Protein AF-A0A383AGF2-F1 (afdb_monomer_lite)

Secondary structure (DSSP, 8-state):
-HHHHHHHHHHHHHHHHHHHHHHHHHHHHHHHHHHHHHHHHHHHHHHHHHHHHHHHHHHHHHHHHHHHHHHHHHHHHHHHHHHHHHHHHHHHHTT----S----HHHHHHHHHHHHHHHHH-TTT--GGGEEEEEETTEEEEEEB-BTTB-SB-TT-SSPBPHHHHHHHHHHHHHHTT-SS--EEEEE---TTSSS-HHHHHHHHHHHHHHHHHHHHHTT--TTTEEEEEE-TTSS--TTS-TT-GGGSB-

Sequence (251 aa):
KTVAEHEKTVAEHEKTVAEHEKTVAVHKKTVAELEETVAGNKKSVAEHEKTVSELQEVAVAHEKIVAEYEKLMAADEETDHRKATERLMERLKAGEKLTARDIPLDQILRLNDDLVKVFVQNPNEMDIKTMEVQMESEGLLINILNNPDKPIFKEGSAAELTEYGQVVFNNIAWTIARYDDPLVEVEGHTATSYPGDPGEKWDASTQRAHKAREILMNKGVEETQVIKVAGYADKRPLPKRPPGAGQNNRV

pLDDT: mean 80.76, std 17.48, range [37.41, 98.44]

InterPro domains:
  IPR006665 OmpA-like domain [PF00691] (153-248)
  IPR036737 OmpA-like domain superfamily [G3DSA:3.30.1330.60] (106-251)
  IPR036737 OmpA-like domain superfamily [SSF103088] (148-251)
  IPR050330 Bacterial Outer Membrane Structural/Functional [PTHR30329] (35-251)

Radius of gyration: 34.81 Å; chains: 1; bounding box: 79×38×106 Å

Organism: NCBI:txid408172

Structure (mmCIF, N/CA/C/O backbone):
data_AF-A0A383AGF2-F1
#
_entry.id   AF-A0A383AGF2-F1
#
loop_
_atom_site.group_PDB
_atom_site.id
_atom_site.type_symbol
_atom_site.label_atom_id
_atom_site.label_alt_id
_atom_site.label_comp_id
_atom_site.label_asym_id
_atom_site.label_entity_id
_atom_site.label_seq_id
_atom_site.pdbx_PDB_ins_code
_atom_site.Cartn_x
_atom_site.Cartn_y
_atom_site.Cartn_z
_atom_site.occupancy
_atom_site.B_iso_or_equiv
_atom_site.auth_seq_id
_atom_site.auth_comp_id
_atom_site.auth_asym_id
_atom_site.auth_atom_id
_atom_site.pdbx_PDB_model_num
ATOM 1 N N . LYS A 1 1 ? 52.438 10.186 -87.581 1.00 60.75 1 LYS A N 1
ATOM 2 C CA . LYS A 1 1 ? 51.804 10.935 -86.467 1.00 60.75 1 LYS A CA 1
ATOM 3 C C . LYS A 1 1 ? 50.860 10.036 -85.663 1.00 60.75 1 LYS A C 1
ATOM 5 O O . LYS A 1 1 ? 51.019 9.973 -84.460 1.00 60.75 1 LYS A O 1
ATOM 10 N N . THR A 1 2 ? 50.016 9.242 -86.325 1.00 70.25 2 THR A N 1
ATOM 11 C CA . THR A 1 2 ? 49.048 8.313 -85.706 1.00 70.25 2 THR A CA 1
ATOM 12 C C . THR A 1 2 ? 49.655 7.170 -84.876 1.00 70.25 2 THR A C 1
ATOM 14 O O . THR A 1 2 ? 49.137 6.863 -83.813 1.00 70.25 2 THR A O 1
ATOM 17 N N . VAL A 1 3 ? 50.765 6.555 -85.309 1.00 74.69 3 VAL A N 1
ATOM 18 C CA . VAL A 1 3 ? 51.383 5.418 -84.583 1.00 74.69 3 VAL A CA 1
ATOM 19 C C . VAL A 1 3 ? 51.937 5.832 -83.212 1.00 74.69 3 VAL A C 1
ATOM 21 O O . VAL A 1 3 ? 51.655 5.174 -82.221 1.00 74.69 3 VAL A O 1
ATOM 24 N N . ALA A 1 4 ? 52.640 6.965 -83.136 1.00 77.38 4 ALA A N 1
ATOM 25 C CA . ALA A 1 4 ? 53.203 7.475 -81.882 1.00 77.38 4 ALA A CA 1
ATOM 26 C C . ALA A 1 4 ? 52.122 7.923 -80.875 1.00 77.38 4 ALA A C 1
ATOM 28 O O . ALA A 1 4 ? 52.308 7.815 -79.666 1.00 77.38 4 ALA A O 1
ATOM 29 N N . GLU A 1 5 ? 50.982 8.422 -81.367 1.00 75.38 5 GLU A N 1
ATOM 30 C CA . GLU A 1 5 ? 49.820 8.744 -80.529 1.00 75.38 5 GLU A CA 1
ATOM 31 C C . GLU A 1 5 ? 49.188 7.462 -79.958 1.00 75.38 5 GLU A C 1
ATOM 33 O O . GLU A 1 5 ? 48.913 7.407 -78.761 1.00 75.38 5 GLU A O 1
ATOM 38 N N . HIS A 1 6 ? 49.056 6.402 -80.767 1.00 75.38 6 HIS A N 1
ATOM 39 C CA . HIS A 1 6 ? 48.589 5.092 -80.301 1.00 75.38 6 HIS A CA 1
ATOM 40 C C . HIS A 1 6 ? 49.539 4.435 -79.289 1.00 75.38 6 HIS A C 1
ATOM 42 O O . HIS A 1 6 ? 49.067 3.913 -78.283 1.00 75.38 6 HIS A O 1
ATOM 48 N N . GLU A 1 7 ? 50.858 4.487 -79.500 1.00 79.56 7 GLU A N 1
ATOM 49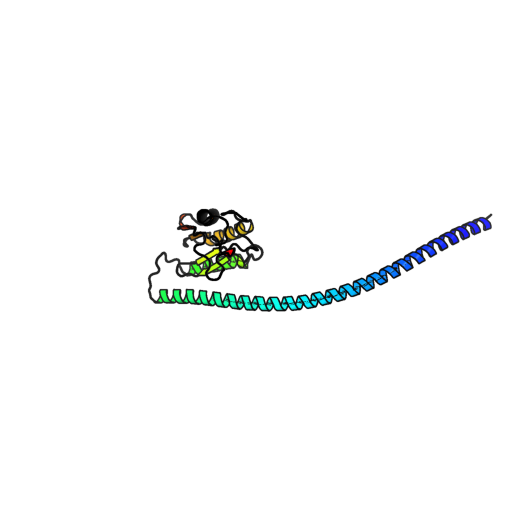 C CA . GLU A 1 7 ? 51.851 3.952 -78.551 1.00 79.56 7 GLU A CA 1
ATOM 50 C C . GLU A 1 7 ? 51.773 4.643 -77.185 1.00 79.56 7 GLU A C 1
ATOM 52 O O . GLU A 1 7 ? 51.848 3.986 -76.146 1.00 79.56 7 GLU A O 1
ATOM 57 N N . LYS A 1 8 ? 51.546 5.962 -77.170 1.00 81.94 8 LYS A N 1
ATOM 58 C CA . LYS A 1 8 ? 51.353 6.716 -75.929 1.00 81.94 8 LYS A CA 1
ATOM 59 C C . LYS A 1 8 ? 50.089 6.274 -75.184 1.00 81.94 8 LYS A C 1
ATOM 61 O O . LYS A 1 8 ? 50.142 6.063 -73.977 1.00 81.94 8 LYS A O 1
ATOM 66 N N . THR A 1 9 ? 48.973 6.101 -75.893 1.00 81.75 9 THR A N 1
ATOM 67 C CA . THR A 1 9 ? 47.713 5.627 -75.299 1.00 81.75 9 THR A CA 1
ATOM 68 C C . THR A 1 9 ? 47.831 4.195 -74.769 1.00 81.75 9 THR A C 1
ATOM 70 O O . THR A 1 9 ? 47.299 3.896 -73.704 1.00 81.75 9 THR A O 1
ATOM 73 N N . VAL A 1 10 ? 48.568 3.315 -75.457 1.00 85.44 10 VAL A N 1
ATOM 74 C CA . VAL A 1 10 ? 48.848 1.952 -74.971 1.00 85.44 10 VAL A CA 1
ATOM 75 C C . VAL A 1 10 ? 49.665 1.989 -73.679 1.00 85.44 10 VAL A C 1
ATOM 77 O O . VAL A 1 10 ? 49.272 1.348 -72.710 1.00 85.44 10 VAL A O 1
ATOM 80 N N . ALA A 1 11 ? 50.725 2.799 -73.615 1.00 85.81 11 ALA A N 1
ATOM 81 C CA . ALA A 1 11 ? 51.535 2.942 -72.403 1.00 85.81 11 ALA A CA 1
ATOM 82 C C . ALA A 1 11 ? 50.738 3.523 -71.214 1.00 85.81 11 ALA A C 1
ATOM 84 O O . ALA A 1 11 ? 50.931 3.118 -70.065 1.00 85.81 11 ALA A O 1
ATOM 85 N N . GLU A 1 12 ? 49.817 4.458 -71.474 1.00 85.06 12 GLU A N 1
ATOM 86 C CA . GLU A 1 12 ? 48.894 4.983 -70.460 1.00 85.06 12 GLU A CA 1
ATOM 87 C C . GLU A 1 12 ? 47.928 3.895 -69.959 1.00 85.06 12 GLU A C 1
ATOM 89 O O . GLU A 1 12 ? 47.768 3.736 -68.748 1.00 85.06 12 GLU A O 1
ATOM 94 N N . HIS A 1 13 ? 47.352 3.088 -70.858 1.00 86.62 13 HIS A N 1
ATOM 95 C CA . HIS A 1 13 ? 46.497 1.959 -70.481 1.00 86.62 13 HIS A CA 1
ATOM 96 C C . HIS A 1 13 ? 47.248 0.876 -69.700 1.00 86.62 13 HIS A C 1
ATOM 98 O O . HIS A 1 13 ? 46.720 0.387 -68.704 1.00 86.62 13 HIS A O 1
ATOM 104 N N . GLU A 1 14 ? 48.474 0.523 -70.092 1.00 86.75 14 GLU A N 1
ATOM 105 C CA . GLU A 1 14 ? 49.310 -0.441 -69.363 1.00 86.75 14 GLU A CA 1
ATOM 106 C C . GLU A 1 14 ? 49.584 0.021 -67.929 1.00 86.75 14 GLU A C 1
ATOM 108 O O . GLU A 1 14 ? 49.504 -0.768 -66.985 1.00 86.75 14 GLU A O 1
ATOM 113 N N . LYS A 1 15 ? 49.830 1.323 -67.739 1.00 88.25 15 LYS A N 1
ATOM 114 C CA . LYS A 1 15 ? 49.994 1.903 -66.405 1.00 88.25 15 LYS A CA 1
ATOM 115 C C . LYS A 1 15 ? 48.713 1.788 -65.573 1.00 88.25 15 LYS A C 1
ATOM 117 O O . LYS A 1 15 ? 48.782 1.379 -64.415 1.00 88.25 15 LYS A O 1
ATOM 122 N N . THR A 1 16 ? 47.555 2.108 -66.151 1.00 86.38 16 THR A N 1
ATOM 123 C CA . THR A 1 16 ? 46.256 1.978 -65.471 1.00 86.38 16 THR A CA 1
ATOM 124 C C . THR A 1 16 ? 45.935 0.522 -65.123 1.00 86.38 16 THR A C 1
ATOM 126 O O . THR A 1 16 ? 45.450 0.247 -64.027 1.00 86.38 16 THR A O 1
ATOM 129 N N . VAL A 1 17 ? 46.258 -0.429 -66.003 1.00 90.31 17 VAL A N 1
ATOM 130 C CA . VAL A 1 17 ? 46.107 -1.867 -65.728 1.00 90.31 17 VAL A CA 1
ATOM 131 C C . VAL A 1 17 ? 46.995 -2.289 -64.558 1.00 90.31 17 VAL A C 1
ATOM 133 O O . VAL A 1 17 ? 46.501 -2.915 -63.623 1.00 90.31 17 VAL A O 1
ATOM 136 N N . ALA A 1 18 ? 48.263 -1.872 -64.537 1.00 89.81 18 ALA A N 1
ATOM 137 C CA . ALA A 1 18 ? 49.176 -2.176 -63.434 1.00 89.81 18 ALA A CA 1
ATOM 138 C C . ALA A 1 18 ? 48.726 -1.562 -62.091 1.00 89.81 18 ALA A C 1
ATOM 140 O O . ALA A 1 18 ? 48.954 -2.139 -61.025 1.00 89.81 18 ALA A O 1
ATOM 141 N N . GLU A 1 19 ? 48.087 -0.388 -62.111 1.00 89.00 19 GLU A N 1
ATOM 142 C CA . GLU A 1 19 ? 47.468 0.217 -60.925 1.00 89.00 19 GLU A CA 1
ATOM 143 C C . GLU A 1 19 ? 46.247 -0.590 -60.455 1.00 89.00 19 GLU A C 1
ATOM 145 O O . GLU A 1 19 ? 46.153 -0.916 -59.268 1.00 89.00 19 GLU A O 1
ATOM 150 N N . HIS A 1 20 ? 45.368 -1.003 -61.372 1.00 89.50 20 HIS A N 1
ATOM 151 C CA . HIS A 1 20 ? 44.226 -1.861 -61.049 1.00 89.50 20 HIS A CA 1
ATOM 152 C C . HIS A 1 20 ? 44.644 -3.231 -60.506 1.00 89.50 20 HIS A C 1
ATOM 154 O O . HIS A 1 20 ? 44.041 -3.699 -59.543 1.00 89.50 20 HIS A O 1
ATOM 160 N N . GLU A 1 21 ? 45.689 -3.860 -61.047 1.00 89.62 21 GLU A N 1
ATOM 161 C CA . GLU A 1 21 ? 46.211 -5.135 -60.537 1.00 89.62 21 GLU A CA 1
ATOM 162 C C . GLU A 1 21 ? 46.681 -5.023 -59.082 1.00 89.62 21 GLU A C 1
ATOM 164 O O . GLU A 1 21 ? 46.382 -5.892 -58.257 1.00 89.62 21 GLU A O 1
ATOM 169 N N . LYS A 1 22 ? 47.346 -3.916 -58.727 1.00 90.56 22 LYS A N 1
ATOM 170 C CA . LYS A 1 22 ? 47.732 -3.634 -57.336 1.00 90.56 22 LYS A CA 1
ATOM 171 C C . LYS A 1 22 ? 46.507 -3.461 -56.444 1.00 90.56 22 LYS A C 1
ATOM 173 O O . LYS A 1 22 ? 46.464 -4.031 -55.354 1.00 90.56 22 LYS A O 1
ATOM 178 N N . THR A 1 23 ? 45.497 -2.723 -56.900 1.00 86.75 23 THR A N 1
ATOM 179 C CA . THR A 1 23 ? 44.237 -2.560 -56.165 1.00 86.75 23 THR A CA 1
ATOM 180 C C . THR A 1 23 ? 43.532 -3.901 -55.960 1.00 86.75 23 THR A C 1
ATOM 182 O O . THR A 1 23 ? 43.083 -4.181 -54.849 1.00 86.75 23 THR A O 1
ATOM 185 N N . VAL A 1 24 ? 43.476 -4.759 -56.980 1.00 91.38 24 VAL A N 1
ATOM 186 C CA . VAL A 1 24 ? 42.883 -6.103 -56.888 1.00 91.38 24 VAL A CA 1
ATOM 187 C C . VAL A 1 24 ? 43.647 -6.976 -55.891 1.00 91.38 24 VAL A C 1
ATOM 189 O O . VAL A 1 24 ? 43.023 -7.664 -55.085 1.00 91.38 24 VAL A O 1
ATOM 192 N N . ALA A 1 25 ? 44.981 -6.915 -55.879 1.00 91.00 25 ALA A N 1
ATOM 193 C CA . ALA A 1 25 ? 45.794 -7.649 -54.911 1.00 91.00 25 ALA A CA 1
ATOM 194 C C . ALA A 1 25 ? 45.517 -7.212 -53.461 1.00 91.00 25 ALA A C 1
ATOM 196 O O . ALA A 1 25 ? 45.388 -8.064 -52.579 1.00 91.00 25 ALA A O 1
ATOM 197 N N . VAL A 1 26 ? 45.362 -5.904 -53.219 1.00 90.06 26 VAL A N 1
ATOM 198 C CA . VAL A 1 26 ? 44.980 -5.366 -51.901 1.00 90.06 26 VAL A CA 1
ATOM 199 C C . VAL A 1 26 ? 43.589 -5.854 -51.495 1.00 90.06 26 VAL A C 1
ATOM 201 O O . VAL A 1 26 ? 43.440 -6.394 -50.403 1.00 90.06 26 VAL A O 1
ATOM 204 N N . HIS A 1 27 ? 42.593 -5.754 -52.381 1.00 89.44 27 HIS A N 1
ATOM 205 C CA . HIS A 1 27 ? 41.236 -6.228 -52.088 1.00 89.44 27 HIS A CA 1
ATOM 206 C C . HIS A 1 27 ? 41.207 -7.728 -51.795 1.00 89.44 27 HIS A C 1
ATOM 208 O O . HIS A 1 27 ? 40.539 -8.152 -50.859 1.00 89.44 27 HIS A O 1
ATOM 214 N N . LYS A 1 28 ? 41.973 -8.537 -52.537 1.00 91.69 28 LYS A N 1
ATOM 215 C CA . LYS A 1 28 ? 42.072 -9.981 -52.296 1.00 91.69 28 LYS A CA 1
ATOM 216 C C . LYS A 1 28 ? 42.631 -10.291 -50.905 1.00 91.69 28 LYS A C 1
ATOM 218 O O . LYS A 1 28 ? 42.153 -11.216 -50.255 1.00 91.69 28 LYS A O 1
ATOM 223 N N . LYS A 1 29 ? 43.608 -9.508 -50.435 1.00 91.31 29 LYS A N 1
ATOM 224 C CA . LYS A 1 29 ? 44.142 -9.631 -49.074 1.00 91.31 29 LYS A CA 1
ATOM 225 C C . LYS A 1 29 ? 43.088 -9.265 -48.023 1.00 91.31 29 LYS A C 1
ATOM 227 O O . LYS A 1 29 ? 42.881 -10.031 -47.091 1.00 91.31 29 LYS A O 1
ATOM 232 N N . THR A 1 30 ? 42.387 -8.147 -48.205 1.00 85.44 30 THR A N 1
ATOM 233 C CA . THR A 1 30 ? 41.321 -7.712 -47.288 1.00 85.44 30 THR A CA 1
ATOM 234 C C . THR A 1 30 ? 40.164 -8.710 -47.228 1.00 85.44 30 THR A C 1
ATOM 236 O O . THR A 1 30 ? 39.631 -8.964 -46.154 1.00 85.44 30 THR A O 1
ATOM 239 N N . VAL A 1 31 ? 39.790 -9.317 -48.358 1.00 90.12 31 VAL A N 1
ATOM 240 C CA . VAL A 1 31 ? 38.761 -10.368 -48.394 1.00 90.12 31 VAL A CA 1
ATOM 241 C C . VAL A 1 31 ? 39.189 -11.577 -47.562 1.00 90.12 31 VAL A C 1
ATOM 243 O O . VAL A 1 31 ? 38.394 -12.048 -46.757 1.00 90.12 31 VAL A O 1
ATOM 246 N N . ALA A 1 32 ? 40.442 -12.025 -47.677 1.00 90.38 32 ALA A N 1
ATOM 247 C CA . ALA A 1 32 ? 40.947 -13.140 -46.874 1.00 90.38 32 ALA A CA 1
ATOM 248 C C . ALA A 1 32 ? 40.937 -12.835 -45.358 1.00 90.38 32 ALA A C 1
ATOM 250 O O . ALA A 1 32 ? 40.535 -13.679 -44.562 1.00 90.38 32 ALA A O 1
ATOM 251 N N . GLU A 1 33 ? 41.313 -11.615 -44.955 1.00 88.44 33 GLU A N 1
ATOM 252 C CA . GLU A 1 33 ? 41.264 -11.170 -43.548 1.00 88.44 33 GLU A CA 1
ATOM 253 C C . GLU A 1 33 ? 39.817 -11.116 -43.006 1.00 88.44 33 GLU A C 1
ATOM 255 O O . GLU A 1 33 ? 39.539 -11.509 -41.867 1.00 88.44 33 GLU A O 1
ATOM 260 N N . LEU A 1 34 ? 38.865 -10.665 -43.833 1.00 87.12 34 LEU A N 1
ATOM 261 C CA . LEU A 1 34 ? 37.442 -10.655 -43.487 1.00 87.12 34 LEU A CA 1
ATOM 262 C C . LEU A 1 34 ? 36.864 -12.071 -43.377 1.00 87.12 34 LEU A C 1
ATOM 264 O O . LEU A 1 34 ? 36.075 -12.326 -42.469 1.00 87.12 34 LEU A O 1
ATOM 268 N N . GLU A 1 35 ? 37.259 -12.997 -44.253 1.00 89.81 35 GLU A N 1
ATOM 269 C CA . GLU A 1 35 ? 36.841 -14.403 -44.184 1.00 89.81 35 GLU A CA 1
ATOM 270 C C . GLU A 1 35 ? 37.286 -15.066 -42.873 1.00 89.81 35 GLU A C 1
ATOM 272 O O . GLU A 1 35 ? 36.496 -15.775 -42.243 1.00 89.81 35 GLU A O 1
ATOM 277 N N . GLU A 1 36 ? 38.506 -14.779 -42.409 1.00 90.38 36 GLU A N 1
ATOM 278 C CA . GLU A 1 36 ? 39.017 -15.276 -41.127 1.00 90.38 36 GLU A CA 1
ATOM 279 C C . GLU A 1 36 ? 38.220 -14.714 -39.938 1.00 90.38 36 GLU A C 1
ATOM 281 O O . GLU A 1 36 ? 37.807 -15.456 -39.043 1.00 90.38 36 GLU A O 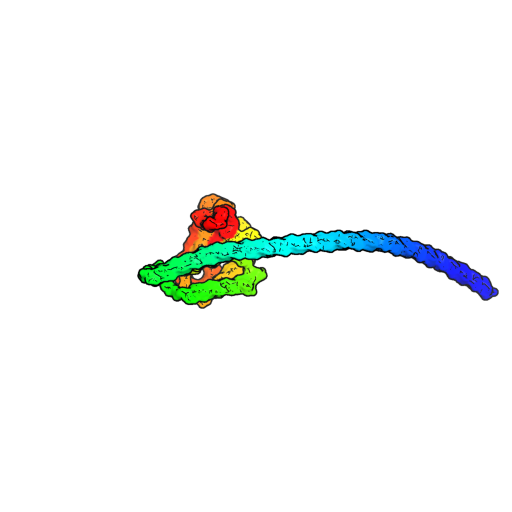1
ATOM 286 N N . THR A 1 37 ? 37.908 -13.416 -39.965 1.00 86.25 37 THR A N 1
ATOM 287 C CA . THR A 1 37 ? 37.095 -12.766 -38.924 1.00 86.25 37 THR A CA 1
ATOM 288 C C . THR A 1 37 ? 35.665 -13.312 -38.902 1.00 86.25 37 THR A C 1
ATOM 290 O O . THR A 1 37 ? 35.109 -13.580 -37.836 1.00 86.25 37 THR A O 1
ATOM 293 N N . VAL A 1 38 ? 35.062 -13.541 -40.073 1.00 88.50 38 VAL A N 1
ATOM 294 C CA . VAL A 1 38 ? 33.733 -14.162 -40.185 1.00 88.50 38 VAL A CA 1
ATOM 295 C C . VAL A 1 38 ? 33.744 -15.583 -39.618 1.00 88.50 38 VAL A C 1
ATOM 297 O O . VAL A 1 38 ? 32.793 -15.971 -38.937 1.00 88.50 38 VAL A O 1
ATOM 300 N N . ALA A 1 39 ? 34.810 -16.353 -39.848 1.00 89.25 39 ALA A N 1
ATOM 301 C CA . ALA A 1 39 ? 34.955 -17.685 -39.268 1.00 89.25 39 ALA A CA 1
ATOM 302 C C . ALA A 1 39 ? 35.051 -17.634 -37.730 1.00 89.25 39 ALA A C 1
ATOM 304 O O . ALA A 1 39 ? 34.373 -18.408 -37.049 1.00 89.25 39 ALA A O 1
ATOM 305 N N . GLY A 1 40 ? 35.820 -16.686 -37.183 1.00 87.62 40 GLY A N 1
ATOM 306 C CA . GLY A 1 40 ? 35.917 -16.448 -35.738 1.00 87.62 40 GLY A CA 1
ATOM 307 C C . GLY A 1 40 ? 34.575 -16.066 -35.107 1.00 87.62 40 GLY A C 1
ATOM 308 O O . GLY A 1 40 ? 34.152 -16.674 -34.122 1.00 87.62 40 GLY A O 1
ATOM 309 N N . ASN A 1 41 ? 33.851 -15.133 -35.728 1.00 85.12 41 ASN A N 1
ATOM 310 C CA . ASN A 1 41 ? 32.538 -14.697 -35.253 1.00 85.12 41 ASN A CA 1
ATOM 311 C C . ASN A 1 41 ? 31.511 -15.835 -35.282 1.00 85.12 41 ASN A C 1
ATOM 313 O O . ASN A 1 41 ? 30.759 -15.993 -34.325 1.00 85.12 41 ASN A O 1
ATOM 317 N N . LYS A 1 42 ? 31.507 -16.682 -36.323 1.00 89.06 42 LYS A N 1
ATOM 318 C CA . LYS A 1 42 ? 30.633 -17.869 -36.373 1.00 89.06 42 LYS A CA 1
ATOM 319 C C . LYS A 1 42 ? 30.877 -18.821 -35.204 1.00 89.06 42 LYS A C 1
ATOM 321 O O . LYS A 1 42 ? 29.921 -19.365 -34.660 1.00 89.06 42 LYS A O 1
ATOM 326 N N . LYS A 1 43 ? 32.137 -19.012 -34.806 1.00 88.81 43 LYS A N 1
ATOM 327 C CA . LYS A 1 43 ? 32.479 -19.856 -33.657 1.00 88.81 43 LYS A CA 1
ATOM 328 C C . LYS A 1 43 ? 31.967 -19.258 -32.342 1.00 88.81 43 LYS A C 1
ATOM 330 O O . LYS A 1 43 ? 31.351 -19.974 -31.561 1.00 88.81 43 LYS A O 1
ATOM 335 N N . SER A 1 44 ? 32.165 -17.957 -32.129 1.00 79.88 44 SER A N 1
ATOM 336 C CA . SER A 1 44 ? 31.658 -17.260 -30.937 1.00 79.88 44 SER A CA 1
ATOM 337 C C . SER A 1 44 ? 30.127 -17.271 -30.866 1.00 79.88 44 SER A C 1
ATOM 339 O O . SER A 1 44 ? 29.572 -17.512 -29.798 1.00 79.88 44 SER A O 1
ATOM 341 N N . VAL A 1 45 ? 29.433 -17.095 -31.997 1.00 86.75 45 VAL A N 1
ATOM 342 C CA . VAL A 1 45 ? 27.966 -17.207 -32.058 1.00 86.75 45 VAL A CA 1
ATOM 343 C C . VAL A 1 45 ? 27.507 -18.603 -31.638 1.00 86.75 45 VAL A C 1
ATOM 345 O O . VAL A 1 45 ? 26.609 -18.706 -30.811 1.00 86.75 45 VAL A O 1
ATOM 348 N N . ALA A 1 46 ? 28.157 -19.665 -32.121 1.00 86.94 46 ALA A N 1
ATOM 349 C CA . ALA A 1 46 ? 27.814 -21.034 -31.730 1.00 86.94 46 ALA A CA 1
ATOM 350 C C . ALA A 1 46 ? 28.040 -21.301 -30.226 1.00 86.94 46 ALA A C 1
ATOM 352 O O . ALA A 1 46 ? 27.253 -22.001 -29.590 1.00 86.94 46 ALA A O 1
ATOM 353 N N . GLU A 1 47 ? 29.098 -20.732 -29.637 1.00 85.44 47 GLU A N 1
ATOM 354 C CA . GLU A 1 47 ? 29.342 -20.807 -28.190 1.00 85.44 47 GLU A CA 1
ATOM 355 C C . GLU A 1 47 ? 28.256 -20.060 -27.397 1.00 85.44 47 GLU A C 1
ATOM 357 O O . GLU A 1 47 ? 27.717 -20.605 -26.432 1.00 85.44 47 GLU A O 1
ATOM 362 N N . HIS A 1 48 ? 27.867 -18.860 -27.837 1.00 85.62 48 HIS A N 1
ATOM 363 C CA . HIS A 1 48 ? 26.786 -18.094 -27.213 1.00 85.62 48 HIS A CA 1
ATOM 364 C C . HIS A 1 48 ? 25.418 -18.770 -27.349 1.00 85.62 48 HIS A C 1
ATOM 366 O O . HIS A 1 48 ? 24.670 -18.796 -26.375 1.00 85.62 48 HIS A O 1
ATOM 372 N N . GLU A 1 49 ? 25.096 -19.356 -28.505 1.00 85.00 49 GLU A N 1
ATOM 373 C CA . GLU A 1 49 ? 23.861 -20.129 -28.704 1.00 85.00 49 GLU A CA 1
ATOM 374 C C . GLU A 1 49 ? 23.768 -21.294 -27.715 1.00 85.00 49 GLU A C 1
ATOM 376 O O . GLU A 1 49 ? 22.713 -21.524 -27.120 1.00 85.00 49 GLU A O 1
ATOM 381 N N . LYS A 1 50 ? 24.889 -21.982 -27.465 1.00 84.56 50 LYS A N 1
ATOM 382 C CA . LYS A 1 50 ? 24.947 -23.048 -26.464 1.00 84.56 50 LYS A CA 1
ATOM 383 C C . LYS A 1 50 ? 24.669 -22.522 -25.052 1.00 84.56 50 LYS A C 1
ATOM 385 O O . LYS A 1 50 ? 23.844 -23.094 -24.346 1.00 84.56 50 LYS A O 1
ATOM 390 N N . THR A 1 51 ? 25.304 -21.420 -24.648 1.00 74.94 51 THR A N 1
ATOM 391 C CA . THR A 1 51 ? 25.064 -20.807 -23.328 1.00 74.94 51 THR A CA 1
ATOM 392 C C . THR A 1 51 ? 23.624 -20.314 -23.172 1.00 74.94 51 THR A C 1
ATOM 394 O O . THR A 1 51 ? 23.037 -20.465 -22.104 1.00 74.94 51 THR A O 1
ATOM 397 N N . VAL A 1 52 ? 23.026 -19.753 -24.226 1.00 80.56 52 VAL A N 1
ATOM 398 C CA . VAL A 1 52 ? 21.617 -19.332 -24.215 1.00 80.56 52 VAL A CA 1
ATOM 399 C C . VAL A 1 52 ? 20.696 -20.532 -24.008 1.00 80.56 52 VAL A C 1
ATOM 401 O O . VAL A 1 52 ? 19.780 -20.443 -23.194 1.00 80.56 52 VAL A O 1
ATOM 404 N N . SER A 1 53 ? 20.967 -21.660 -24.671 1.00 75.44 53 SER A N 1
ATOM 405 C CA . SER A 1 53 ? 20.205 -22.898 -24.470 1.00 75.44 53 SER A CA 1
ATOM 406 C C . SER A 1 53 ? 20.296 -23.399 -23.024 1.00 75.44 53 SER A C 1
ATOM 408 O O . SER A 1 53 ? 19.279 -23.747 -22.431 1.00 75.44 53 SER A O 1
ATOM 410 N N . GLU A 1 54 ? 21.492 -23.393 -22.426 1.00 72.00 54 GLU A N 1
ATOM 411 C CA . GLU A 1 54 ? 21.693 -23.797 -21.025 1.00 72.00 54 GLU A CA 1
ATOM 412 C C . GLU A 1 54 ? 20.953 -22.856 -20.050 1.00 72.00 54 GLU A C 1
ATOM 414 O O . GLU A 1 54 ? 20.301 -23.310 -19.108 1.00 72.00 54 GLU A O 1
ATOM 419 N N . LEU A 1 55 ? 20.977 -21.540 -20.293 1.00 66.00 55 LEU A N 1
ATOM 420 C CA . LEU A 1 55 ? 20.239 -20.563 -19.483 1.00 66.00 55 LEU A CA 1
ATOM 421 C C . LEU A 1 55 ? 18.717 -20.690 -19.634 1.00 66.00 55 LEU A C 1
ATOM 423 O O . LEU A 1 55 ? 17.993 -20.475 -18.660 1.00 66.00 55 LEU A O 1
ATOM 427 N N . GLN A 1 56 ? 18.221 -21.059 -20.818 1.00 64.44 56 GLN A N 1
ATOM 428 C CA . GLN A 1 56 ? 16.797 -21.331 -21.036 1.00 64.44 56 GLN A CA 1
ATOM 429 C C . GLN A 1 56 ? 16.321 -22.531 -20.210 1.00 64.44 56 GLN A C 1
ATOM 431 O O . GLN A 1 56 ? 15.255 -22.461 -19.600 1.00 64.44 56 GLN A O 1
ATOM 436 N N . GLU A 1 57 ? 17.114 -23.601 -20.120 1.00 67.44 57 GLU A N 1
ATOM 437 C CA . GLU A 1 57 ? 16.781 -24.756 -19.278 1.00 67.44 57 GLU A CA 1
ATOM 438 C C . GLU A 1 57 ? 16.723 -24.387 -17.786 1.00 67.44 57 GLU A C 1
ATOM 440 O O . GLU A 1 57 ? 15.793 -24.792 -17.081 1.00 67.44 57 GLU A O 1
ATOM 445 N N . VAL A 1 58 ? 17.662 -23.561 -17.310 1.00 51.62 58 VAL A N 1
ATOM 446 C CA . VAL A 1 58 ? 17.667 -23.056 -15.924 1.00 51.62 58 VAL A CA 1
ATOM 447 C C . VAL A 1 58 ? 16.462 -22.151 -15.651 1.00 51.62 58 VAL A C 1
ATOM 449 O O . VAL A 1 58 ? 15.838 -22.273 -14.597 1.00 51.62 58 VAL A O 1
ATOM 452 N N . ALA A 1 59 ? 16.089 -21.282 -16.594 1.00 50.56 59 ALA A N 1
ATOM 453 C CA . ALA A 1 59 ? 14.918 -20.418 -16.457 1.00 50.56 59 ALA A CA 1
ATOM 454 C C . ALA A 1 59 ? 13.620 -21.233 -16.332 1.00 50.56 59 ALA A C 1
ATOM 456 O O . ALA A 1 59 ? 12.823 -20.975 -15.431 1.00 50.56 59 ALA A O 1
ATOM 457 N N . VAL A 1 60 ? 13.455 -22.276 -17.155 1.00 63.69 60 VAL A N 1
ATOM 458 C CA . VAL A 1 60 ? 12.306 -23.196 -17.072 1.00 63.69 60 VAL A CA 1
ATOM 459 C C . VAL A 1 60 ? 12.290 -23.956 -15.739 1.00 63.69 60 VAL A C 1
ATOM 461 O O . VAL A 1 60 ? 11.223 -24.215 -15.181 1.00 63.69 60 VAL A O 1
ATOM 464 N N . ALA A 1 61 ? 13.455 -24.323 -15.195 1.00 44.91 61 ALA A N 1
ATOM 465 C CA . ALA A 1 61 ? 13.543 -24.950 -13.876 1.00 44.91 61 ALA A CA 1
ATOM 466 C C . ALA A 1 61 ? 13.151 -23.979 -12.748 1.00 44.91 61 ALA A C 1
ATOM 468 O O . ALA A 1 61 ? 12.387 -24.353 -11.858 1.00 44.91 61 ALA A O 1
ATOM 469 N N . HIS A 1 62 ? 13.617 -22.728 -12.804 1.00 44.34 62 HIS A N 1
ATOM 470 C CA . HIS A 1 62 ? 13.230 -21.687 -11.851 1.00 44.34 62 HIS A CA 1
ATOM 471 C C . HIS A 1 62 ? 11.735 -21.362 -11.920 1.00 44.34 62 HIS A C 1
ATOM 473 O O . HIS A 1 62 ? 11.108 -21.235 -10.874 1.00 44.34 62 HIS A O 1
ATOM 479 N N . GLU A 1 63 ? 11.144 -21.295 -13.113 1.00 51.38 63 GLU A N 1
ATOM 480 C CA . GLU A 1 63 ? 9.707 -21.054 -13.291 1.00 51.38 63 GLU A CA 1
ATOM 481 C C . GLU A 1 63 ? 8.861 -22.147 -12.619 1.00 51.38 63 GLU A C 1
ATOM 483 O O . GLU A 1 63 ? 7.889 -21.852 -11.924 1.00 51.38 63 GLU A O 1
ATOM 488 N N . LYS A 1 64 ? 9.278 -23.415 -12.731 1.00 53.28 64 LYS A N 1
ATOM 489 C CA . LYS A 1 64 ? 8.619 -24.534 -12.037 1.00 53.28 64 LYS A CA 1
ATOM 490 C C . LYS A 1 64 ? 8.714 -24.417 -10.517 1.00 53.28 64 LYS A C 1
ATOM 492 O O . LYS A 1 64 ? 7.719 -24.658 -9.841 1.00 53.28 64 LYS A O 1
ATOM 497 N N . ILE A 1 65 ? 9.882 -24.042 -9.991 1.00 44.41 65 ILE A N 1
ATOM 498 C CA . ILE A 1 65 ? 10.095 -23.863 -8.547 1.00 44.41 65 ILE A CA 1
ATOM 499 C C . ILE A 1 65 ? 9.248 -22.699 -8.028 1.00 44.41 65 ILE A C 1
ATOM 501 O O . ILE A 1 65 ? 8.567 -22.851 -7.019 1.00 44.41 65 ILE A O 1
ATOM 505 N N . VAL A 1 66 ? 9.237 -21.561 -8.725 1.00 51.25 66 VAL A N 1
ATOM 506 C CA . VAL A 1 66 ? 8.408 -20.404 -8.356 1.00 51.25 66 VAL A CA 1
ATOM 507 C C . VAL A 1 66 ? 6.930 -20.786 -8.350 1.00 51.25 66 VAL A C 1
ATOM 509 O O . VAL A 1 66 ? 6.265 -20.535 -7.353 1.00 51.25 66 VAL A O 1
ATOM 512 N N . ALA A 1 67 ? 6.441 -21.494 -9.372 1.00 49.75 67 ALA A N 1
ATOM 513 C CA . ALA A 1 67 ? 5.056 -21.964 -9.415 1.00 49.75 67 ALA A CA 1
ATOM 514 C C . ALA A 1 67 ? 4.713 -22.950 -8.279 1.00 49.75 67 ALA A C 1
ATOM 516 O O . ALA A 1 67 ? 3.575 -22.997 -7.815 1.00 49.75 67 ALA A O 1
ATOM 517 N N . GLU A 1 68 ? 5.668 -23.767 -7.827 1.00 43.56 68 GLU A N 1
ATOM 518 C CA . GLU A 1 68 ? 5.485 -24.671 -6.685 1.00 43.56 68 GLU A CA 1
ATOM 519 C C . GLU A 1 68 ? 5.464 -23.908 -5.352 1.00 43.56 68 GLU A C 1
ATOM 521 O O . GLU A 1 68 ? 4.590 -24.154 -4.520 1.00 43.56 68 GLU A O 1
ATOM 526 N N . TYR A 1 69 ? 6.350 -22.924 -5.177 1.00 42.44 69 TYR A N 1
ATOM 527 C CA . TYR A 1 69 ? 6.338 -22.018 -4.026 1.00 42.44 69 TYR A CA 1
ATOM 528 C C . TYR A 1 69 ? 5.070 -21.162 -3.978 1.00 42.44 69 TYR A C 1
ATOM 530 O O . TYR A 1 69 ? 4.477 -21.029 -2.914 1.00 42.44 69 TYR A O 1
ATOM 538 N N . GLU A 1 70 ? 4.610 -20.632 -5.110 1.00 50.44 70 GLU A N 1
ATOM 539 C CA . GLU A 1 70 ? 3.352 -19.889 -5.213 1.00 50.44 70 GLU A CA 1
ATOM 540 C C . GLU A 1 70 ? 2.156 -20.768 -4.848 1.00 50.44 70 GLU A C 1
ATOM 542 O O . GLU A 1 70 ? 1.292 -20.328 -4.100 1.00 50.44 70 GLU A O 1
ATOM 547 N N . LYS A 1 71 ? 2.128 -22.038 -5.280 1.00 54.94 71 LYS A N 1
ATOM 548 C CA . LYS A 1 71 ? 1.098 -23.001 -4.855 1.00 54.94 71 LYS A CA 1
ATOM 549 C C . LYS A 1 71 ? 1.150 -23.300 -3.360 1.00 54.94 71 LYS A C 1
ATOM 551 O O . LYS A 1 71 ? 0.098 -23.439 -2.750 1.00 54.94 71 LYS A O 1
ATOM 556 N N . LEU A 1 72 ? 2.339 -23.415 -2.767 1.00 47.81 72 LEU A N 1
ATOM 557 C CA . LEU A 1 72 ? 2.499 -23.641 -1.326 1.00 47.81 72 LEU A CA 1
ATOM 558 C C . LEU A 1 72 ? 2.082 -22.416 -0.503 1.00 47.81 72 LEU A C 1
ATOM 560 O O . LEU A 1 72 ? 1.399 -22.569 0.505 1.00 47.81 72 LEU A O 1
ATOM 564 N N . MET A 1 73 ? 2.448 -21.213 -0.951 1.00 45.72 73 MET A N 1
ATOM 565 C CA . MET A 1 73 ? 2.046 -19.950 -0.329 1.00 45.72 73 MET A CA 1
ATOM 566 C C . MET A 1 73 ? 0.539 -19.717 -0.466 1.00 45.72 73 MET A C 1
ATOM 568 O O . MET A 1 73 ? -0.113 -19.414 0.527 1.00 45.72 73 MET A O 1
ATOM 572 N N . ALA A 1 74 ? -0.028 -19.955 -1.653 1.00 54.28 74 ALA A N 1
ATOM 573 C CA . ALA A 1 74 ? -1.466 -19.895 -1.887 1.00 54.28 74 ALA A CA 1
ATOM 574 C C . ALA A 1 74 ? -2.215 -20.956 -1.072 1.00 54.28 74 ALA A C 1
ATOM 576 O O . ALA A 1 74 ? -3.272 -20.656 -0.544 1.00 54.28 74 ALA A O 1
ATOM 577 N N . ALA A 1 75 ? -1.669 -22.165 -0.900 1.00 50.69 75 ALA A N 1
ATOM 578 C CA . ALA A 1 75 ? -2.275 -23.188 -0.048 1.00 50.69 75 ALA A CA 1
ATOM 579 C C . ALA A 1 75 ? -2.234 -22.812 1.444 1.00 50.69 75 ALA A C 1
ATOM 581 O O . ALA A 1 75 ? -3.172 -23.138 2.170 1.00 50.69 75 ALA A O 1
ATOM 582 N N . ASP A 1 76 ? -1.186 -22.134 1.920 1.00 43.66 76 ASP A N 1
ATOM 583 C CA . ASP A 1 76 ? -1.095 -21.636 3.302 1.00 43.66 76 ASP A CA 1
ATOM 584 C C . ASP A 1 76 ? -2.047 -20.448 3.537 1.00 43.66 76 ASP A C 1
ATOM 586 O O . ASP A 1 76 ? -2.781 -20.434 4.526 1.00 43.66 76 ASP A O 1
ATOM 590 N N . GLU A 1 77 ? -2.129 -19.510 2.587 1.00 48.38 77 GLU A N 1
ATOM 591 C CA . GLU A 1 77 ? -3.099 -18.406 2.594 1.00 48.38 77 GLU A CA 1
ATOM 592 C C . GLU A 1 77 ? -4.543 -18.898 2.455 1.00 48.38 77 GLU A C 1
ATOM 594 O O . GLU A 1 77 ? -5.406 -18.465 3.209 1.00 48.38 77 GLU A O 1
ATOM 599 N N . GLU A 1 78 ? -4.818 -19.854 1.568 1.00 47.69 78 GLU A N 1
ATOM 600 C CA . GLU A 1 78 ? -6.127 -20.491 1.408 1.00 47.69 78 GLU A CA 1
ATOM 601 C C . GLU A 1 78 ? -6.490 -21.304 2.654 1.00 47.69 78 GLU A C 1
ATOM 603 O O . GLU A 1 78 ? -7.653 -21.346 3.037 1.00 47.69 78 GLU A O 1
ATOM 608 N N . THR A 1 79 ? -5.523 -21.902 3.355 1.00 47.34 79 THR A N 1
ATOM 609 C CA . THR A 1 79 ? -5.780 -22.621 4.612 1.00 47.34 79 THR A CA 1
ATOM 610 C C . THR A 1 79 ? -6.059 -21.670 5.776 1.00 47.34 79 THR A C 1
ATOM 612 O O . THR A 1 79 ? -6.967 -21.953 6.560 1.00 47.34 79 THR A O 1
ATOM 615 N N . ASP A 1 80 ? -5.336 -20.555 5.903 1.00 47.19 80 ASP A N 1
ATOM 616 C CA . ASP A 1 80 ? -5.613 -19.527 6.917 1.00 47.19 80 ASP A CA 1
ATOM 617 C C . ASP A 1 80 ? -6.923 -18.783 6.610 1.00 47.19 80 ASP A C 1
ATOM 619 O O . ASP A 1 80 ? -7.759 -18.633 7.500 1.00 47.19 80 ASP A O 1
ATOM 623 N N . HIS A 1 81 ? -7.179 -18.432 5.347 1.00 40.69 81 HIS A N 1
ATOM 624 C CA . HIS A 1 81 ? -8.416 -17.790 4.896 1.00 40.69 81 HIS A CA 1
ATOM 625 C C . HIS A 1 81 ? -9.626 -18.727 5.004 1.00 40.69 81 HIS A C 1
ATOM 627 O O . HIS A 1 81 ? -10.687 -18.3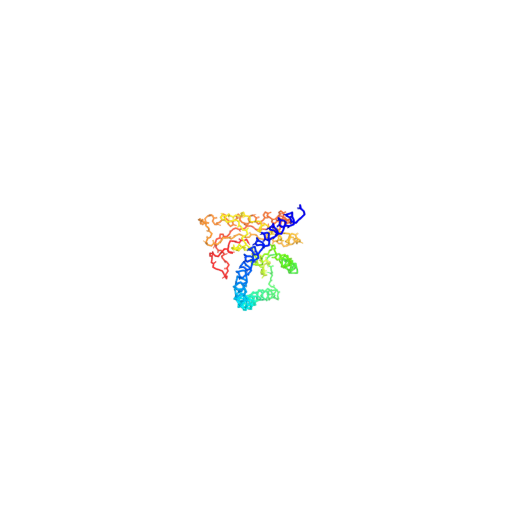18 5.473 1.00 40.69 81 HIS A O 1
ATOM 633 N N . ARG A 1 82 ? -9.485 -20.012 4.651 1.00 48.56 82 ARG A N 1
ATOM 634 C CA . ARG A 1 82 ? -10.531 -21.030 4.844 1.00 48.56 82 ARG A CA 1
ATOM 635 C C . ARG A 1 82 ? -10.810 -21.267 6.322 1.00 48.56 82 ARG A C 1
ATOM 637 O O . ARG A 1 82 ? -11.965 -21.365 6.703 1.00 48.56 82 ARG A O 1
ATOM 644 N N . LYS A 1 83 ? -9.787 -21.308 7.181 1.00 51.06 83 LYS A N 1
ATOM 645 C CA . LYS A 1 83 ? -9.992 -21.410 8.636 1.00 51.06 83 LYS A CA 1
ATOM 646 C C . LYS A 1 83 ? -10.632 -20.149 9.216 1.00 51.06 83 LYS A C 1
ATOM 648 O O . LYS A 1 83 ? -11.471 -20.268 10.104 1.00 51.06 83 LYS A O 1
ATOM 653 N N . ALA A 1 84 ? -10.259 -18.960 8.741 1.00 46.03 84 ALA A N 1
ATOM 654 C CA . ALA A 1 84 ? -10.864 -17.694 9.152 1.00 46.03 84 ALA A CA 1
ATOM 655 C C . ALA A 1 84 ? -12.340 -17.622 8.730 1.00 46.03 84 ALA A C 1
ATOM 657 O O . ALA A 1 84 ? -13.201 -17.330 9.558 1.00 46.03 84 ALA A O 1
ATOM 658 N N . THR A 1 85 ? -12.651 -17.999 7.488 1.00 44.69 85 THR A N 1
ATOM 659 C CA . THR A 1 85 ? -14.026 -18.066 6.966 1.00 44.69 85 THR A CA 1
ATOM 660 C C . THR A 1 85 ? -14.850 -19.189 7.602 1.00 44.69 85 THR A C 1
ATOM 662 O O . THR A 1 85 ? -16.009 -18.961 7.932 1.00 44.69 85 THR A O 1
ATOM 665 N N . GLU A 1 86 ? -14.282 -20.368 7.872 1.00 52.34 86 GLU A N 1
ATOM 666 C CA . GLU A 1 86 ? -14.946 -21.449 8.621 1.00 52.34 86 GLU A CA 1
ATOM 667 C C . GLU A 1 86 ? -15.274 -21.009 10.053 1.00 52.34 86 GLU A C 1
ATOM 669 O O . GLU A 1 86 ? -16.416 -21.168 10.482 1.00 52.34 86 GLU A O 1
ATOM 674 N N . ARG A 1 87 ? -14.328 -20.373 10.762 1.00 54.03 87 ARG A N 1
ATOM 675 C CA . ARG A 1 87 ? -14.570 -19.790 12.095 1.00 54.03 87 ARG A CA 1
ATOM 676 C C . ARG A 1 87 ? -15.650 -18.716 12.054 1.00 54.03 87 ARG A C 1
ATOM 678 O O . ARG A 1 87 ? -16.493 -18.669 12.945 1.00 54.03 87 ARG A O 1
ATOM 685 N N . LEU A 1 88 ? -15.654 -17.872 11.022 1.00 48.62 88 LEU A N 1
ATOM 686 C CA . LEU A 1 88 ? -16.684 -16.853 10.834 1.00 48.62 88 LEU A CA 1
ATOM 687 C C . LEU A 1 88 ? -18.068 -17.483 10.629 1.00 48.62 88 LEU A C 1
ATOM 689 O O . LEU A 1 88 ? -19.035 -17.110 11.290 1.00 48.62 88 LEU A O 1
ATOM 693 N N . MET A 1 89 ? -18.150 -18.488 9.756 1.00 49.47 89 MET A N 1
ATOM 694 C CA . MET A 1 89 ? -19.376 -19.229 9.453 1.00 49.47 89 MET A CA 1
ATOM 695 C C . MET A 1 89 ? -19.885 -20.026 10.661 1.00 49.47 89 MET A C 1
ATOM 697 O O . MET A 1 89 ? -21.094 -20.173 10.841 1.00 49.47 89 MET A O 1
ATOM 701 N N . GLU A 1 90 ? -18.988 -20.535 11.502 1.00 55.88 90 GLU A N 1
ATOM 702 C CA . GLU A 1 90 ? -19.323 -21.255 12.730 1.00 55.88 90 GLU A CA 1
ATOM 703 C C . GLU A 1 90 ? -19.875 -20.311 13.810 1.00 55.88 90 GLU A C 1
ATOM 705 O O . GLU A 1 90 ? -20.908 -20.615 14.408 1.00 55.88 90 GLU A O 1
ATOM 710 N N . ARG A 1 91 ? -19.287 -19.117 13.977 1.00 53.09 91 ARG A N 1
ATOM 711 C CA . ARG A 1 91 ? -19.803 -18.058 14.871 1.00 53.09 91 ARG A CA 1
ATOM 712 C C . ARG A 1 91 ? -21.183 -17.552 14.439 1.00 53.09 91 ARG A C 1
ATOM 714 O O . ARG A 1 91 ? -22.075 -17.408 15.276 1.00 53.09 91 ARG A O 1
ATOM 721 N N . LEU A 1 92 ? -21.397 -17.388 13.129 1.00 49.50 92 LEU A N 1
ATOM 722 C CA . LEU A 1 92 ? -22.705 -17.050 12.550 1.00 49.50 92 LEU A CA 1
ATOM 723 C C . LEU A 1 92 ? -23.759 -18.135 12.826 1.00 49.50 92 LEU A C 1
ATOM 725 O O . LEU A 1 92 ? -24.881 -17.824 13.225 1.00 49.50 92 LEU A O 1
ATOM 729 N N . LYS A 1 93 ? -23.405 -19.419 12.667 1.00 49.75 93 LYS A N 1
ATOM 730 C CA . LYS A 1 93 ? -24.295 -20.552 12.993 1.00 49.75 93 LYS A CA 1
ATOM 731 C C . LYS A 1 93 ? -24.576 -20.678 14.491 1.00 49.75 93 LYS A C 1
ATOM 733 O O . LYS A 1 93 ? -25.652 -21.143 14.860 1.00 49.75 93 LYS A O 1
ATOM 738 N N . ALA A 1 94 ? -23.638 -20.265 15.340 1.00 55.81 94 ALA A N 1
ATOM 739 C CA . ALA A 1 94 ? -23.773 -20.287 16.794 1.00 55.81 94 ALA A CA 1
ATOM 740 C C . ALA A 1 94 ? -24.661 -19.155 17.354 1.00 55.81 94 ALA A C 1
ATOM 742 O O . ALA A 1 94 ? -24.904 -19.117 18.559 1.00 55.81 94 ALA A O 1
ATOM 743 N N . GLY A 1 95 ? -25.167 -18.245 16.508 1.00 38.09 95 GLY A N 1
ATOM 744 C CA . GLY A 1 95 ? -26.005 -17.123 16.945 1.00 38.09 95 GLY A CA 1
ATOM 745 C C . GLY A 1 95 ? -25.244 -16.087 17.775 1.00 38.09 95 GLY A C 1
ATOM 746 O O . GLY A 1 95 ? -25.856 -15.315 18.517 1.00 38.09 95 GLY A O 1
ATOM 747 N N . GLU A 1 96 ? -23.913 -16.081 17.672 1.00 42.41 96 GLU A N 1
ATOM 748 C CA . GLU A 1 96 ? -23.061 -15.103 18.331 1.00 42.41 96 GLU A CA 1
ATOM 749 C C . GLU A 1 96 ? -23.301 -13.742 17.660 1.00 42.41 96 GLU A C 1
ATOM 751 O O . GLU A 1 96 ? -23.073 -13.579 16.461 1.00 42.41 96 GLU A O 1
ATOM 756 N N . LYS A 1 97 ? -23.843 -12.770 18.407 1.00 40.06 97 LYS A N 1
ATOM 757 C CA . LYS A 1 97 ? -24.096 -11.425 17.875 1.00 40.06 97 LYS A CA 1
ATOM 758 C C . LYS A 1 97 ? -22.767 -10.804 17.451 1.00 40.06 97 LYS A C 1
ATOM 760 O O . LYS A 1 97 ? -21.935 -10.518 18.311 1.00 40.06 97 LYS A O 1
ATOM 765 N N . LEU A 1 98 ? -22.599 -10.558 16.152 1.00 43.25 98 LEU A N 1
ATOM 766 C CA . LEU A 1 98 ? -21.553 -9.671 15.662 1.00 43.25 98 LEU A CA 1
ATOM 767 C C . LEU A 1 98 ? -21.772 -8.292 16.299 1.00 43.25 98 LEU A C 1
ATOM 769 O O . LEU A 1 98 ? -22.838 -7.690 16.191 1.00 43.25 98 LEU A O 1
ATOM 773 N N . THR A 1 99 ? -20.766 -7.793 16.998 1.00 37.41 99 THR A N 1
ATOM 774 C CA . THR A 1 99 ? -20.660 -6.379 17.371 1.00 37.41 99 THR A CA 1
ATOM 775 C C . THR A 1 99 ? -19.364 -5.893 16.719 1.00 37.41 99 THR A C 1
ATOM 777 O O . THR A 1 99 ? -18.347 -6.528 16.959 1.00 37.41 99 THR A O 1
ATOM 780 N N . ALA A 1 100 ? -19.292 -4.853 15.885 1.00 39.00 100 ALA A N 1
ATOM 781 C CA . ALA A 1 100 ? -20.223 -3.772 15.591 1.00 39.00 100 ALA A CA 1
ATOM 782 C C . ALA A 1 100 ? -20.350 -3.525 14.073 1.00 39.00 100 ALA A C 1
ATOM 784 O O . ALA A 1 100 ? -19.357 -3.549 13.356 1.00 39.00 100 ALA A O 1
ATOM 785 N N . ARG A 1 101 ? -21.590 -3.204 13.665 1.00 43.75 101 ARG A N 1
ATOM 786 C CA . ARG A 1 101 ? -22.112 -2.937 12.312 1.00 43.75 101 ARG A CA 1
ATOM 787 C C . ARG A 1 101 ? -22.113 -4.150 11.386 1.00 43.75 101 ARG A C 1
ATOM 789 O O . ARG A 1 101 ? -21.098 -4.556 10.841 1.00 43.75 101 ARG A O 1
ATOM 796 N N . ASP A 1 102 ? -23.319 -4.680 11.202 1.00 48.84 102 ASP A N 1
ATOM 797 C CA . ASP A 1 102 ? -23.686 -5.677 10.205 1.00 48.84 102 ASP A CA 1
ATOM 798 C C . ASP A 1 102 ? -23.429 -5.127 8.788 1.00 48.84 102 ASP A C 1
ATOM 800 O O . ASP A 1 102 ? -24.365 -4.738 8.091 1.00 48.84 102 ASP A O 1
ATOM 804 N N . ILE A 1 103 ? -22.166 -5.037 8.356 1.00 53.78 103 ILE A N 1
ATOM 805 C CA . ILE A 1 103 ? -21.871 -4.835 6.938 1.00 53.78 103 ILE A CA 1
ATOM 806 C C . ILE A 1 103 ? -22.364 -6.107 6.244 1.00 53.78 103 ILE A C 1
ATOM 808 O O . ILE A 1 103 ? -21.921 -7.202 6.615 1.00 53.78 103 ILE A O 1
ATOM 812 N N . PRO A 1 104 ? -23.294 -6.012 5.278 1.00 62.69 104 PRO A N 1
ATOM 813 C CA . PRO A 1 104 ? -23.775 -7.185 4.572 1.00 62.69 104 PRO A CA 1
ATOM 814 C C . PRO A 1 104 ? -22.578 -7.935 3.976 1.00 62.69 104 PRO A C 1
ATOM 816 O O . PRO A 1 104 ? -21.791 -7.363 3.222 1.00 62.69 104 PRO A O 1
ATOM 819 N N . LEU A 1 105 ? -22.396 -9.205 4.354 1.00 64.62 105 LEU A N 1
ATOM 820 C CA . LEU A 1 105 ? -21.235 -10.015 3.957 1.00 64.62 105 LEU A CA 1
ATOM 821 C C . LEU A 1 105 ? -21.029 -10.008 2.432 1.00 64.62 105 LEU A C 1
ATOM 823 O O . LEU A 1 105 ? -19.903 -10.032 1.943 1.00 64.62 105 LEU A O 1
ATOM 827 N N . ASP A 1 106 ? -22.120 -9.919 1.675 1.00 65.75 106 ASP A N 1
ATOM 828 C CA . ASP A 1 106 ? -22.107 -9.816 0.222 1.00 65.75 106 ASP A CA 1
ATOM 829 C C . ASP A 1 106 ? -21.447 -8.528 -0.296 1.00 65.75 106 ASP A C 1
ATOM 831 O O . ASP A 1 106 ? -20.843 -8.552 -1.365 1.00 65.75 106 ASP A O 1
ATOM 835 N N . GLN A 1 107 ? -21.515 -7.417 0.439 1.00 73.00 107 GLN A N 1
ATOM 836 C CA . GLN A 1 107 ? -20.806 -6.191 0.078 1.00 73.00 107 GLN A CA 1
ATOM 837 C C . GLN A 1 107 ? -19.305 -6.303 0.319 1.00 73.00 107 GLN A C 1
ATOM 839 O O . GLN A 1 107 ? -18.537 -5.911 -0.554 1.00 73.00 107 GLN A O 1
ATOM 844 N N . ILE A 1 108 ? -18.880 -6.874 1.451 1.00 75.19 108 ILE A N 1
ATOM 845 C CA . ILE A 1 108 ? -17.452 -7.099 1.729 1.00 75.19 108 ILE A CA 1
ATOM 846 C C . ILE A 1 108 ? -16.842 -8.050 0.695 1.00 75.19 108 ILE A C 1
ATOM 848 O O . ILE A 1 108 ? -15.747 -7.798 0.197 1.00 75.19 108 ILE A O 1
ATOM 852 N N . LEU A 1 109 ? -17.572 -9.102 0.311 1.00 75.44 109 LEU A N 1
ATOM 853 C CA . LEU A 1 109 ? -17.145 -10.012 -0.753 1.00 75.44 109 LEU A CA 1
ATOM 854 C C . LEU A 1 109 ? -17.007 -9.291 -2.102 1.00 75.44 109 LEU A C 1
ATOM 856 O O . LEU A 1 109 ? -16.002 -9.471 -2.784 1.00 75.44 109 LEU A O 1
ATOM 860 N N . ARG A 1 110 ? -17.966 -8.427 -2.466 1.00 80.94 110 ARG A N 1
ATOM 861 C CA . ARG A 1 110 ? -17.875 -7.615 -3.693 1.00 80.94 110 ARG A CA 1
ATOM 862 C C . ARG A 1 110 ? -16.712 -6.624 -3.652 1.00 80.94 110 ARG A C 1
ATOM 864 O O . ARG A 1 110 ? -16.006 -6.495 -4.648 1.00 80.94 110 ARG A O 1
ATOM 871 N N . LEU A 1 111 ? -16.483 -5.972 -2.512 1.00 86.19 111 LEU A N 1
ATOM 872 C CA . LEU A 1 111 ? -15.353 -5.065 -2.319 1.00 86.19 111 LEU A CA 1
ATOM 873 C C . LEU A 1 111 ? -14.022 -5.805 -2.487 1.00 86.19 111 LEU A C 1
ATOM 875 O O . LEU A 1 111 ? -13.148 -5.323 -3.204 1.00 86.19 111 LEU A O 1
ATOM 879 N N . ASN A 1 112 ? -13.882 -6.983 -1.874 1.00 85.69 112 ASN A N 1
ATOM 880 C CA . ASN A 1 112 ? -12.704 -7.830 -2.038 1.00 85.69 112 ASN A CA 1
ATOM 881 C C . ASN A 1 112 ? -12.479 -8.203 -3.511 1.00 85.69 112 ASN A C 1
ATOM 883 O O . ASN A 1 112 ? -11.387 -7.994 -4.036 1.00 85.69 112 ASN A O 1
ATOM 887 N N . ASP A 1 113 ? -13.517 -8.693 -4.194 1.00 82.81 113 ASP A N 1
ATOM 888 C CA . ASP A 1 113 ? -13.439 -9.048 -5.614 1.00 82.81 113 ASP A CA 1
ATOM 889 C C . ASP A 1 113 ? -13.023 -7.856 -6.479 1.00 82.81 113 ASP A C 1
ATOM 891 O O . ASP A 1 113 ? -12.223 -7.994 -7.405 1.00 82.81 113 ASP A O 1
ATOM 895 N N . ASP A 1 114 ? -13.569 -6.679 -6.196 1.00 87.50 114 ASP A N 1
ATOM 896 C CA . ASP A 1 114 ? -13.258 -5.462 -6.927 1.00 87.50 114 ASP A CA 1
ATOM 897 C C . ASP A 1 114 ? -11.828 -4.982 -6.672 1.00 87.50 114 ASP A C 1
ATOM 899 O O . ASP A 1 114 ? -11.149 -4.606 -7.627 1.00 87.50 114 ASP A O 1
ATOM 903 N N . LEU A 1 115 ? -11.342 -5.044 -5.428 1.00 85.31 115 LEU A N 1
ATOM 904 C CA . LEU A 1 115 ? -9.946 -4.744 -5.106 1.00 85.31 115 LEU A CA 1
ATOM 905 C C . LEU A 1 115 ? -9.017 -5.691 -5.861 1.00 85.31 115 LEU A C 1
ATOM 907 O O . LEU A 1 115 ? -8.143 -5.232 -6.590 1.00 85.31 115 LEU A O 1
ATOM 911 N N . VAL A 1 116 ? -9.249 -7.002 -5.776 1.00 83.19 116 VAL A N 1
ATOM 912 C CA . VAL A 1 116 ? -8.429 -8.000 -6.477 1.00 83.19 116 VAL A CA 1
ATOM 913 C C . VAL A 1 116 ? -8.438 -7.759 -7.992 1.00 83.19 116 VAL A C 1
ATOM 915 O O . VAL A 1 116 ? -7.377 -7.770 -8.619 1.00 83.19 116 VAL A O 1
ATOM 918 N N . LYS A 1 117 ? -9.598 -7.464 -8.596 1.00 82.44 117 LYS A N 1
ATOM 919 C CA . LYS A 1 117 ? -9.696 -7.161 -10.037 1.00 82.44 117 LYS A CA 1
ATOM 920 C C . LYS A 1 117 ? -8.852 -5.960 -10.442 1.00 82.44 117 LYS A C 1
ATOM 922 O O . LYS A 1 117 ? -8.190 -6.032 -11.474 1.00 82.44 117 LYS A O 1
ATOM 927 N N . VAL A 1 118 ? -8.853 -4.882 -9.658 1.00 80.12 118 VAL A N 1
ATOM 928 C CA . VAL A 1 118 ? -8.086 -3.670 -9.988 1.00 80.12 118 VAL A CA 1
ATOM 929 C C . VAL A 1 118 ? -6.581 -3.963 -10.033 1.00 80.12 118 VAL A C 1
ATOM 931 O O . VAL A 1 118 ? -5.885 -3.393 -10.869 1.00 80.12 118 VAL A O 1
ATOM 934 N N . PHE A 1 119 ? -6.081 -4.905 -9.231 1.00 74.81 119 PHE A N 1
ATOM 935 C CA . PHE A 1 119 ? -4.682 -5.346 -9.295 1.00 74.81 119 PHE A CA 1
ATOM 936 C C . PHE A 1 119 ? -4.420 -6.283 -10.474 1.00 74.81 119 PHE A C 1
ATOM 938 O O . PHE A 1 119 ? -3.498 -6.053 -11.254 1.00 74.81 119 PHE A O 1
ATOM 945 N N . VAL A 1 120 ? -5.259 -7.305 -10.655 1.00 74.56 120 VAL A N 1
ATOM 946 C CA . VAL A 1 120 ? -5.083 -8.305 -11.722 1.00 74.56 120 VAL A CA 1
ATOM 947 C C . VAL A 1 120 ? -5.191 -7.681 -13.117 1.00 74.56 120 VAL A C 1
ATOM 949 O O . VAL A 1 120 ? -4.499 -8.107 -14.039 1.00 74.56 120 VAL A O 1
ATOM 952 N N . GLN A 1 121 ? -6.041 -6.666 -13.290 1.00 76.88 121 GLN A N 1
ATOM 953 C CA . GLN A 1 121 ? -6.251 -6.001 -14.579 1.00 76.88 121 GLN A CA 1
ATOM 954 C C . GLN A 1 121 ? -5.200 -4.929 -14.895 1.00 76.88 121 GLN A C 1
ATOM 956 O O . GLN A 1 121 ? -5.053 -4.574 -16.062 1.00 76.88 121 GLN A O 1
ATOM 961 N N . ASN A 1 122 ? -4.442 -4.455 -13.899 1.00 74.69 122 ASN A N 1
ATOM 962 C CA . ASN A 1 122 ? -3.422 -3.415 -14.071 1.00 74.69 122 ASN A CA 1
ATOM 963 C C . ASN A 1 122 ? -2.022 -3.884 -13.613 1.00 74.69 122 ASN A C 1
ATOM 965 O O . ASN A 1 122 ? -1.372 -3.196 -12.822 1.00 74.69 122 ASN A O 1
ATOM 969 N N . PRO A 1 123 ? -1.502 -5.023 -14.121 1.00 71.62 123 PRO A N 1
ATOM 970 C CA . PRO A 1 123 ? -0.271 -5.639 -13.611 1.00 71.62 123 PRO A CA 1
ATOM 971 C C . PRO A 1 123 ? 0.992 -4.796 -13.851 1.00 71.62 123 PRO A C 1
ATOM 973 O O . PRO A 1 123 ? 1.998 -4.968 -13.169 1.00 71.62 123 PRO A O 1
ATOM 976 N N . ASN A 1 124 ? 0.955 -3.871 -14.816 1.00 74.19 124 ASN A N 1
ATOM 977 C CA . ASN A 1 124 ? 2.063 -2.950 -15.084 1.00 74.19 124 ASN A CA 1
ATOM 978 C C . ASN A 1 124 ? 2.097 -1.764 -14.10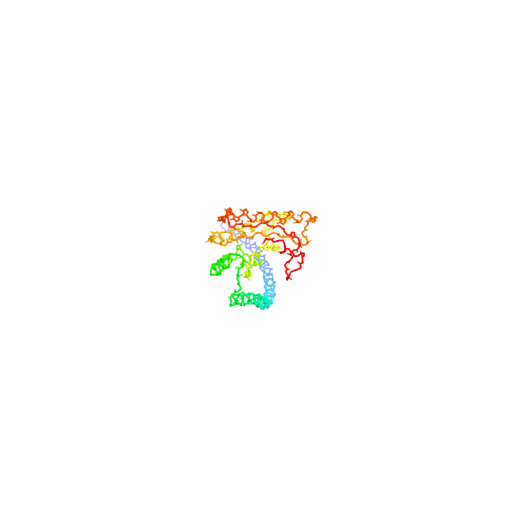7 1.00 74.19 124 ASN A C 1
ATOM 980 O O . ASN A 1 124 ? 3.136 -1.120 -13.958 1.00 74.19 124 ASN A O 1
ATOM 984 N N . GLU A 1 125 ? 0.968 -1.465 -13.463 1.00 73.06 125 GLU A N 1
ATOM 985 C CA . GLU A 1 125 ? 0.800 -0.308 -12.582 1.00 73.06 125 GLU A CA 1
ATOM 986 C C . GLU A 1 125 ? 0.792 -0.701 -11.109 1.00 73.06 125 GLU A C 1
ATOM 988 O O . GLU A 1 125 ? 1.216 0.095 -10.276 1.00 73.06 125 GLU A O 1
ATOM 993 N N . MET A 1 126 ? 0.347 -1.920 -10.787 1.00 75.06 126 MET A N 1
ATOM 994 C CA . MET A 1 126 ? 0.271 -2.416 -9.419 1.00 75.06 126 MET A CA 1
ATOM 995 C C . MET A 1 126 ? 0.865 -3.815 -9.296 1.00 75.06 126 MET A C 1
ATOM 997 O O . MET A 1 126 ? 0.423 -4.770 -9.929 1.00 75.06 126 MET A O 1
ATOM 1001 N N . ASP A 1 127 ? 1.873 -3.922 -8.438 1.00 80.25 127 ASP A N 1
ATOM 1002 C CA . ASP A 1 127 ? 2.525 -5.175 -8.090 1.00 80.25 127 ASP A CA 1
ATOM 1003 C C . ASP A 1 127 ? 1.756 -5.844 -6.945 1.00 80.25 127 ASP A C 1
ATOM 1005 O O . ASP A 1 127 ? 1.605 -5.272 -5.858 1.00 80.25 127 ASP A O 1
ATOM 1009 N N . ILE A 1 128 ? 1.302 -7.077 -7.173 1.00 75.19 128 ILE A N 1
ATOM 1010 C CA . ILE A 1 128 ? 0.578 -7.883 -6.184 1.00 75.19 128 ILE A CA 1
ATOM 1011 C C . ILE A 1 128 ? 1.367 -8.061 -4.877 1.00 75.19 128 ILE A C 1
ATOM 1013 O O . ILE A 1 128 ? 0.776 -8.195 -3.815 1.00 75.19 128 ILE A O 1
ATOM 1017 N N . LYS A 1 129 ? 2.702 -7.959 -4.908 1.00 81.56 129 LYS A N 1
ATOM 1018 C CA . LYS A 1 129 ? 3.560 -8.040 -3.712 1.00 81.56 129 LYS A CA 1
ATOM 1019 C C . LYS A 1 129 ? 3.458 -6.821 -2.790 1.00 81.56 129 LYS A C 1
ATOM 1021 O O . LYS A 1 129 ? 4.057 -6.820 -1.715 1.00 81.56 129 LYS A O 1
ATOM 1026 N N . THR A 1 130 ? 2.774 -5.761 -3.217 1.00 84.62 130 THR A N 1
ATOM 1027 C CA . THR A 1 130 ? 2.626 -4.506 -2.459 1.00 84.62 130 THR A CA 1
ATOM 1028 C C . THR A 1 130 ? 1.281 -4.388 -1.751 1.00 84.62 130 THR A C 1
ATOM 1030 O O . THR A 1 130 ? 1.054 -3.403 -1.053 1.00 84.62 130 THR A O 1
ATOM 1033 N N . MET A 1 131 ? 0.412 -5.395 -1.873 1.00 87.50 131 MET A N 1
ATOM 1034 C CA . MET A 1 131 ? -0.860 -5.445 -1.164 1.00 87.50 131 MET A CA 1
ATOM 1035 C C . MET A 1 131 ? -1.157 -6.862 -0.672 1.00 87.50 131 MET A C 1
ATOM 1037 O O . MET A 1 131 ? -1.019 -7.823 -1.417 1.00 87.50 131 MET A O 1
ATOM 1041 N N . GLU A 1 132 ? -1.618 -6.985 0.569 1.00 87.88 132 GLU A N 1
ATOM 1042 C CA . GLU A 1 132 ? -2.183 -8.224 1.112 1.00 87.88 132 GLU A CA 1
ATOM 1043 C C . GLU A 1 132 ? -3.611 -7.945 1.571 1.00 87.88 132 GLU A C 1
ATOM 1045 O O . GLU A 1 132 ? -3.838 -7.011 2.342 1.00 87.88 132 GLU A O 1
ATOM 1050 N N . VAL A 1 133 ? -4.568 -8.749 1.108 1.00 85.62 133 VAL A N 1
ATOM 1051 C CA . VAL A 1 133 ? -5.984 -8.617 1.471 1.00 85.62 133 VAL A CA 1
ATOM 1052 C C . VAL A 1 133 ? -6.428 -9.873 2.210 1.00 85.62 133 VAL A C 1
ATOM 1054 O O . VAL A 1 133 ? -6.210 -10.986 1.735 1.00 85.62 133 VAL A O 1
ATOM 1057 N N . GLN A 1 134 ? -7.030 -9.702 3.385 1.00 81.81 134 GLN A N 1
ATOM 1058 C CA . GLN A 1 134 ? -7.442 -10.794 4.265 1.00 81.81 134 GLN A CA 1
ATOM 1059 C C . GLN A 1 134 ? -8.869 -10.564 4.764 1.00 81.81 134 GLN A C 1
ATOM 1061 O O . GLN A 1 134 ? -9.216 -9.475 5.216 1.00 81.81 134 GLN A O 1
ATOM 1066 N N . MET A 1 135 ? -9.705 -11.599 4.676 1.00 74.50 135 MET A N 1
ATOM 1067 C CA . MET A 1 135 ? -11.040 -11.588 5.268 1.00 74.50 135 MET A CA 1
ATOM 1068 C C . MET A 1 135 ? -10.912 -11.879 6.760 1.00 74.50 135 MET A C 1
ATOM 1070 O O . MET A 1 135 ? -10.431 -12.945 7.143 1.00 74.50 135 MET A O 1
ATOM 1074 N N . GLU A 1 136 ? -11.377 -10.953 7.582 1.00 74.19 136 GLU A N 1
ATOM 1075 C CA . GLU A 1 136 ? -11.355 -11.048 9.036 1.00 74.19 136 GLU A CA 1
ATOM 1076 C C . GLU A 1 136 ? -12.775 -11.062 9.595 1.00 74.19 136 GLU A C 1
ATOM 1078 O O . GLU A 1 136 ? -13.747 -10.744 8.907 1.00 74.19 136 GLU A O 1
ATOM 1083 N N . SER A 1 137 ? -12.924 -11.409 10.877 1.00 63.38 137 SER A N 1
ATOM 1084 C CA . SER A 1 137 ? -14.264 -11.446 11.475 1.00 63.38 137 SER A CA 1
ATOM 1085 C C . SER A 1 137 ? -14.946 -10.094 11.625 1.00 63.38 137 SER A C 1
ATOM 1087 O O . SER A 1 137 ? -16.153 -10.044 11.843 1.00 63.38 137 SER A O 1
ATOM 1089 N N . GLU A 1 138 ? -14.168 -9.022 11.521 1.00 65.94 138 GLU A N 1
ATOM 1090 C CA . GLU A 1 138 ? -14.621 -7.640 11.666 1.00 65.94 138 GLU A CA 1
ATOM 1091 C C . GLU A 1 138 ? -14.718 -6.912 10.312 1.00 65.94 138 GLU A C 1
ATOM 1093 O O . GLU A 1 138 ? -15.200 -5.785 10.266 1.00 65.94 138 GLU A O 1
ATOM 1098 N N . GLY A 1 139 ? -14.304 -7.540 9.200 1.00 79.56 139 GLY A N 1
ATOM 1099 C CA . GLY A 1 139 ? -14.343 -6.931 7.870 1.00 79.56 139 GLY A CA 1
ATOM 1100 C C . GLY A 1 139 ? -13.206 -7.388 6.958 1.00 79.56 139 GLY A C 1
ATOM 1101 O O . GLY A 1 139 ? -12.772 -8.536 7.002 1.00 79.56 139 GLY A O 1
ATOM 1102 N N . LEU A 1 140 ? -12.730 -6.477 6.109 1.00 87.25 140 LEU A N 1
ATOM 1103 C CA . LEU A 1 140 ? -11.639 -6.725 5.170 1.00 87.25 140 LEU A CA 1
ATOM 1104 C C . LEU A 1 140 ? -10.375 -5.994 5.632 1.00 87.25 140 LEU A C 1
ATOM 1106 O O . LEU A 1 140 ? -10.359 -4.766 5.682 1.00 87.25 140 LEU A O 1
ATOM 1110 N N . LEU A 1 141 ? -9.314 -6.737 5.942 1.00 90.62 141 LEU A N 1
ATOM 1111 C CA . LEU A 1 141 ? -8.002 -6.173 6.242 1.00 90.62 141 LEU A CA 1
ATOM 1112 C C . LEU A 1 141 ? -7.210 -6.008 4.943 1.00 90.62 141 LEU A C 1
ATOM 1114 O O . LEU A 1 141 ? -6.956 -6.984 4.240 1.00 90.62 141 LEU A O 1
ATOM 1118 N N . ILE A 1 142 ? -6.793 -4.778 4.645 1.00 93.25 142 ILE A N 1
ATOM 1119 C CA . ILE A 1 142 ? -5.981 -4.437 3.473 1.00 93.25 142 ILE A CA 1
ATOM 1120 C C . ILE A 1 142 ? -4.656 -3.877 3.985 1.00 93.25 142 ILE A C 1
ATOM 1122 O O . ILE A 1 142 ? -4.628 -2.778 4.525 1.00 93.25 142 ILE A O 1
ATOM 1126 N N . ASN A 1 143 ? -3.564 -4.621 3.819 1.00 94.44 143 ASN A N 1
ATOM 1127 C CA . ASN A 1 143 ? -2.220 -4.125 4.109 1.00 94.44 143 ASN A CA 1
ATOM 1128 C C . ASN A 1 143 ? -1.584 -3.604 2.822 1.00 94.44 143 ASN A C 1
ATOM 1130 O O . ASN A 1 143 ? -1.448 -4.354 1.856 1.00 94.44 143 ASN A O 1
ATOM 1134 N N . ILE A 1 144 ? -1.118 -2.359 2.833 1.00 95.62 144 ILE A N 1
ATOM 1135 C CA . ILE A 1 144 ? -0.375 -1.736 1.737 1.00 95.62 144 ILE A CA 1
ATOM 1136 C C . ILE A 1 144 ? 1.101 -1.705 2.131 1.00 95.62 144 ILE A C 1
ATOM 1138 O O . ILE A 1 144 ? 1.543 -0.947 2.999 1.00 95.62 144 ILE A O 1
ATOM 1142 N N . LEU A 1 145 ? 1.878 -2.582 1.507 1.00 94.75 145 LEU A N 1
ATOM 1143 C CA . LEU A 1 145 ? 3.227 -2.932 1.927 1.00 94.75 145 LEU A CA 1
ATOM 1144 C C . LEU A 1 145 ? 4.277 -2.090 1.211 1.00 94.75 145 LEU A C 1
ATOM 1146 O O . LEU A 1 145 ? 4.291 -1.993 -0.017 1.00 94.75 145 LEU A O 1
ATOM 1150 N N . ASN A 1 146 ? 5.253 -1.582 1.961 1.00 94.06 146 ASN A N 1
ATOM 1151 C CA . ASN A 1 146 ? 6.444 -0.998 1.359 1.00 94.06 146 ASN A CA 1
ATOM 1152 C C . ASN A 1 146 ? 7.433 -2.095 0.938 1.00 94.06 146 ASN A C 1
ATOM 1154 O O . ASN A 1 146 ? 8.246 -2.573 1.733 1.00 94.06 146 ASN A O 1
ATOM 1158 N N . ASN A 1 147 ? 7.344 -2.502 -0.327 1.00 88.69 147 ASN A N 1
ATOM 1159 C CA . ASN A 1 147 ? 8.264 -3.450 -0.945 1.00 88.69 147 ASN A CA 1
ATOM 1160 C C . ASN A 1 147 ? 9.561 -2.728 -1.374 1.00 88.69 147 ASN A C 1
ATOM 1162 O O . ASN A 1 147 ? 9.465 -1.705 -2.047 1.00 88.69 147 ASN A O 1
ATOM 1166 N N . PRO A 1 148 ? 10.765 -3.231 -1.038 1.00 84.81 148 PRO A N 1
ATOM 1167 C CA . PRO A 1 148 ? 12.027 -2.649 -1.506 1.00 84.81 148 PRO A CA 1
ATOM 1168 C C . PRO A 1 148 ? 12.132 -2.456 -3.028 1.00 84.81 148 PRO A C 1
ATOM 1170 O O . PRO A 1 148 ? 12.691 -1.453 -3.463 1.00 84.81 148 PRO A O 1
ATOM 1173 N N . ASP A 1 149 ? 11.565 -3.364 -3.830 1.00 88.06 149 ASP A N 1
ATOM 1174 C CA . ASP A 1 149 ? 11.623 -3.282 -5.301 1.00 88.06 149 ASP A CA 1
ATOM 1175 C C . ASP A 1 149 ? 10.644 -2.240 -5.875 1.00 88.06 149 ASP A C 1
ATOM 1177 O O . ASP A 1 149 ? 10.825 -1.711 -6.975 1.00 88.06 149 ASP A O 1
ATOM 1181 N N . LYS A 1 150 ? 9.577 -1.954 -5.122 1.00 89.44 150 LYS A N 1
ATOM 1182 C CA . LYS A 1 150 ? 8.473 -1.055 -5.478 1.00 89.44 150 LYS A CA 1
ATOM 1183 C C . LYS A 1 150 ? 8.029 -0.283 -4.228 1.00 89.44 150 LYS A C 1
ATOM 1185 O O . LYS A 1 150 ? 6.973 -0.582 -3.663 1.00 89.44 150 LYS A O 1
ATOM 1190 N N . PRO A 1 151 ? 8.840 0.677 -3.750 1.00 92.12 151 PRO A N 1
ATOM 1191 C CA . PRO A 1 151 ? 8.543 1.381 -2.513 1.00 92.12 151 PRO A CA 1
ATOM 1192 C C . PRO A 1 151 ? 7.311 2.269 -2.689 1.00 92.12 151 PRO A C 1
ATOM 1194 O O . PRO A 1 151 ? 7.186 2.984 -3.686 1.00 92.12 151 PRO A O 1
ATOM 1197 N N . ILE A 1 152 ? 6.406 2.246 -1.711 1.00 94.44 152 ILE A N 1
ATOM 1198 C CA . ILE A 1 152 ? 5.221 3.118 -1.675 1.00 94.44 152 ILE A CA 1
ATOM 1199 C C . ILE A 1 152 ? 5.541 4.457 -1.004 1.00 94.44 152 ILE A C 1
ATOM 1201 O O . ILE A 1 152 ? 4.951 5.473 -1.361 1.00 94.44 152 ILE A O 1
ATOM 1205 N N . PHE A 1 153 ? 6.514 4.480 -0.089 1.00 94.81 153 PHE A N 1
ATOM 1206 C CA . PHE A 1 153 ? 7.018 5.692 0.557 1.00 94.81 153 PHE A CA 1
ATOM 1207 C C . PHE A 1 153 ? 8.386 6.070 -0.001 1.00 94.81 153 PHE A C 1
ATOM 1209 O O . PHE A 1 153 ? 9.200 5.200 -0.312 1.00 94.81 153 PHE A O 1
ATOM 1216 N N . LYS A 1 154 ? 8.663 7.371 -0.107 1.00 94.19 154 LYS A N 1
ATOM 1217 C CA . LYS A 1 154 ? 10.005 7.854 -0.433 1.00 94.19 154 LYS A CA 1
ATOM 1218 C C . LYS A 1 154 ? 10.981 7.455 0.670 1.00 94.19 154 LYS A C 1
ATOM 1220 O O . LYS A 1 154 ? 10.637 7.442 1.854 1.00 94.19 154 LYS A O 1
ATOM 1225 N N . GLU A 1 155 ? 12.206 7.143 0.272 1.00 86.25 155 GLU A N 1
ATOM 1226 C CA . GLU A 1 155 ? 13.261 6.760 1.204 1.00 86.25 155 GLU A CA 1
ATOM 1227 C C . GLU A 1 155 ? 13.505 7.863 2.244 1.00 86.25 155 GLU A C 1
ATOM 1229 O O . GLU A 1 155 ? 13.544 9.048 1.917 1.00 86.25 155 GLU A O 1
ATOM 1234 N N . GLY A 1 156 ? 13.610 7.470 3.516 1.00 80.81 156 GLY A N 1
ATOM 1235 C CA . GLY A 1 156 ? 13.782 8.398 4.637 1.00 80.81 156 GLY A CA 1
ATOM 1236 C C . GLY A 1 156 ? 12.556 9.258 4.965 1.00 80.81 156 GLY A C 1
ATOM 1237 O O . GLY A 1 156 ? 12.608 10.032 5.917 1.00 80.81 156 GLY A O 1
ATOM 1238 N N . SER A 1 157 ? 11.453 9.131 4.222 1.00 88.62 157 SER A N 1
ATOM 1239 C CA . SER A 1 157 ? 10.245 9.903 4.487 1.00 88.62 157 SER A CA 1
ATOM 1240 C C . SER A 1 157 ? 9.344 9.235 5.522 1.00 88.62 157 SER A C 1
ATOM 1242 O O . SER A 1 157 ? 9.111 8.020 5.504 1.00 88.62 157 SER A O 1
ATOM 1244 N N . ALA A 1 158 ? 8.767 10.070 6.387 1.00 88.19 158 ALA A N 1
ATOM 1245 C CA . ALA A 1 158 ? 7.717 9.659 7.303 1.00 88.19 158 ALA A CA 1
ATOM 1246 C C . ALA A 1 158 ? 6.477 9.187 6.533 1.00 88.19 158 ALA A C 1
ATOM 1248 O O . ALA A 1 158 ? 6.013 8.078 6.775 1.00 88.19 158 ALA A O 1
ATOM 1249 N N . ALA A 1 159 ? 5.978 9.981 5.579 1.00 92.19 159 ALA A N 1
ATOM 1250 C CA . ALA A 1 159 ? 4.702 9.714 4.907 1.00 92.19 159 ALA A CA 1
ATOM 1251 C C . ALA A 1 159 ? 4.630 10.158 3.435 1.00 92.19 159 ALA A C 1
ATOM 1253 O O . ALA A 1 159 ? 3.582 10.021 2.806 1.00 92.19 159 ALA A O 1
ATOM 1254 N N . GLU A 1 160 ? 5.703 10.702 2.860 1.00 95.50 160 GLU A N 1
ATOM 1255 C CA . GLU A 1 160 ? 5.689 11.113 1.456 1.00 95.50 160 GLU A CA 1
ATOM 1256 C C . GLU A 1 160 ? 5.669 9.885 0.547 1.00 95.50 160 GLU A C 1
ATOM 1258 O O . GLU A 1 160 ? 6.523 9.004 0.659 1.00 95.50 160 GLU A O 1
ATOM 1263 N N . LEU A 1 161 ? 4.694 9.830 -0.357 1.00 95.94 161 LEU A N 1
ATOM 1264 C CA . LEU A 1 161 ? 4.536 8.712 -1.277 1.00 95.94 161 LEU A CA 1
ATOM 1265 C C . LEU A 1 161 ? 5.431 8.855 -2.507 1.00 95.94 161 LEU A C 1
ATOM 1267 O O . LEU A 1 161 ? 5.671 9.957 -3.012 1.00 95.94 161 LEU A O 1
ATOM 1271 N N . THR A 1 162 ? 5.872 7.718 -3.032 1.00 96.12 162 THR A N 1
ATOM 1272 C CA . THR A 1 162 ? 6.403 7.634 -4.396 1.00 96.12 162 THR A CA 1
ATOM 1273 C C . THR A 1 162 ? 5.273 7.815 -5.414 1.00 96.12 162 T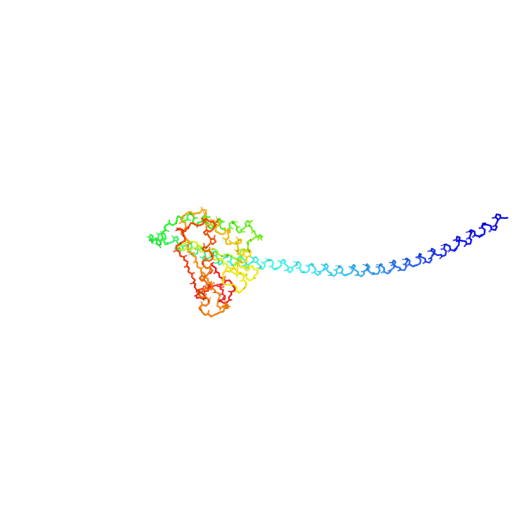HR A C 1
ATOM 1275 O O . THR A 1 162 ? 4.093 7.764 -5.065 1.00 96.12 162 THR A O 1
ATOM 1278 N N . GLU A 1 163 ? 5.606 8.004 -6.693 1.00 94.06 163 GLU A N 1
ATOM 1279 C CA . GLU A 1 163 ? 4.596 8.004 -7.766 1.00 94.06 163 GLU A CA 1
ATOM 1280 C C . GLU A 1 163 ? 3.818 6.681 -7.797 1.00 94.06 163 GLU A C 1
ATOM 1282 O O . GLU A 1 163 ? 2.593 6.679 -7.882 1.00 94.06 163 GLU A O 1
ATOM 1287 N N . TYR A 1 164 ? 4.523 5.563 -7.613 1.00 93.62 164 TYR A N 1
ATOM 1288 C CA . TYR A 1 164 ? 3.922 4.239 -7.483 1.00 93.62 164 TYR A CA 1
ATOM 1289 C C . TYR A 1 164 ? 2.961 4.153 -6.288 1.00 93.62 164 TYR A C 1
ATOM 1291 O O . TYR A 1 164 ? 1.813 3.743 -6.442 1.00 93.62 164 TYR A O 1
ATOM 1299 N N . GLY A 1 165 ? 3.391 4.607 -5.106 1.00 94.44 165 GLY A N 1
ATOM 1300 C CA . GLY A 1 165 ? 2.548 4.641 -3.914 1.00 94.44 165 GLY A CA 1
ATOM 1301 C C . GLY A 1 165 ? 1.279 5.465 -4.130 1.00 94.44 165 GLY A C 1
ATOM 1302 O O . GLY A 1 165 ? 0.198 5.039 -3.734 1.00 94.44 165 GLY A O 1
ATOM 1303 N N . GLN A 1 166 ? 1.373 6.605 -4.822 1.00 94.31 166 GLN A N 1
ATOM 1304 C CA . GLN A 1 166 ? 0.193 7.402 -5.166 1.00 94.31 166 GLN A CA 1
ATOM 1305 C C . GLN A 1 166 ? -0.790 6.626 -6.046 1.00 94.31 166 GLN A C 1
ATOM 1307 O O . GLN A 1 166 ? -1.988 6.672 -5.779 1.00 94.31 166 GLN A O 1
ATOM 1312 N N . VAL A 1 167 ? -0.311 5.900 -7.062 1.00 92.50 167 VAL A N 1
ATOM 1313 C CA . VAL A 1 167 ? -1.166 5.054 -7.915 1.00 92.50 167 VAL A CA 1
ATOM 1314 C C . VAL A 1 167 ? -1.878 3.983 -7.082 1.00 92.50 167 VAL A C 1
ATOM 1316 O O . VAL A 1 167 ? -3.101 3.871 -7.167 1.00 92.50 167 VAL A O 1
ATOM 1319 N N . VAL A 1 168 ? -1.146 3.273 -6.216 1.00 92.50 168 VAL A N 1
ATOM 1320 C CA . VAL A 1 168 ? -1.705 2.222 -5.346 1.00 92.50 168 VAL A CA 1
ATOM 1321 C C . VAL A 1 168 ? -2.799 2.771 -4.428 1.00 92.50 168 VAL A C 1
ATOM 1323 O O . VAL A 1 168 ? -3.932 2.285 -4.455 1.00 92.50 168 VAL A O 1
ATOM 1326 N N . PHE A 1 169 ? -2.501 3.821 -3.656 1.00 93.88 169 PHE A N 1
ATOM 1327 C CA . PHE A 1 169 ? -3.482 4.410 -2.740 1.00 93.88 169 PHE A CA 1
ATOM 1328 C C . PHE A 1 169 ? -4.689 4.989 -3.481 1.00 93.88 169 PHE A C 1
ATOM 1330 O O . PHE A 1 169 ? -5.815 4.831 -3.014 1.00 93.88 169 PHE A O 1
ATOM 1337 N N . ASN A 1 170 ? -4.486 5.621 -4.641 1.00 93.00 170 ASN A N 1
ATOM 1338 C CA . ASN A 1 170 ? -5.588 6.156 -5.436 1.00 93.00 170 ASN A CA 1
ATOM 1339 C C . ASN A 1 170 ? -6.539 5.042 -5.889 1.00 93.00 170 ASN A C 1
ATOM 1341 O O . ASN A 1 170 ? -7.748 5.184 -5.731 1.00 93.00 170 ASN A O 1
ATOM 1345 N N . ASN A 1 171 ? -6.017 3.939 -6.424 1.00 91.31 171 ASN A N 1
ATOM 1346 C CA . ASN A 1 171 ? -6.831 2.831 -6.931 1.00 91.31 171 ASN A CA 1
ATOM 1347 C C . ASN A 1 171 ? -7.630 2.128 -5.823 1.00 91.31 171 ASN A C 1
ATOM 1349 O O . ASN A 1 171 ? -8.806 1.796 -6.013 1.00 91.31 171 ASN A O 1
ATOM 1353 N N . ILE A 1 172 ? -7.018 1.951 -4.650 1.00 92.00 172 ILE A N 1
ATOM 1354 C CA . ILE A 1 172 ? -7.700 1.419 -3.464 1.00 92.00 172 ILE A CA 1
ATOM 1355 C C . ILE A 1 172 ? -8.799 2.386 -3.015 1.00 92.00 172 ILE A C 1
ATOM 1357 O O . ILE A 1 172 ? -9.939 1.970 -2.820 1.00 92.00 172 ILE A O 1
ATOM 1361 N N . ALA A 1 173 ? -8.492 3.682 -2.932 1.00 93.25 173 ALA A N 1
ATOM 1362 C CA . ALA A 1 173 ? -9.451 4.699 -2.524 1.00 93.25 173 ALA A CA 1
ATOM 1363 C C . ALA A 1 173 ? -10.676 4.765 -3.444 1.00 93.25 173 ALA A C 1
ATOM 1365 O O . ALA A 1 173 ? -11.804 4.706 -2.964 1.00 93.25 173 ALA A O 1
ATOM 1366 N N . TRP A 1 174 ? -10.459 4.797 -4.762 1.00 92.38 174 TRP A N 1
ATOM 1367 C CA . TRP A 1 174 ? -11.527 4.735 -5.765 1.00 92.38 174 TRP A CA 1
ATOM 1368 C C . TRP A 1 174 ? -12.387 3.480 -5.635 1.00 92.38 174 TRP A C 1
ATOM 1370 O O . TRP A 1 174 ? -13.572 3.497 -5.959 1.00 92.38 174 TRP A O 1
ATOM 1380 N N . THR A 1 175 ? -11.797 2.369 -5.200 1.00 92.69 175 THR A N 1
ATOM 1381 C CA . THR A 1 175 ? -12.531 1.120 -5.016 1.00 92.69 175 THR A CA 1
ATOM 1382 C C . THR A 1 175 ? -13.398 1.163 -3.768 1.00 92.69 175 THR A C 1
ATOM 1384 O O . THR A 1 175 ? -14.571 0.817 -3.859 1.00 92.69 175 THR A O 1
ATOM 1387 N N . ILE A 1 176 ? -12.861 1.653 -2.649 1.00 92.25 176 ILE A N 1
ATOM 1388 C CA . ILE A 1 176 ? -13.603 1.817 -1.392 1.00 92.25 176 ILE A CA 1
ATOM 1389 C C . ILE A 1 176 ? -14.743 2.830 -1.560 1.00 92.25 176 ILE A C 1
ATOM 1391 O O . ILE A 1 176 ? -15.863 2.545 -1.154 1.00 92.25 176 ILE A O 1
ATOM 1395 N N . ALA A 1 177 ? -14.500 3.956 -2.239 1.00 91.94 177 ALA A N 1
ATOM 1396 C CA . ALA A 1 177 ? -15.477 5.031 -2.450 1.00 91.94 177 ALA A CA 1
ATOM 1397 C C . ALA A 1 177 ? -16.732 4.619 -3.247 1.00 91.94 177 ALA A C 1
ATOM 1399 O O . ALA A 1 177 ? -17.688 5.381 -3.338 1.00 91.94 177 ALA A O 1
ATOM 1400 N N . ARG A 1 178 ? -16.750 3.424 -3.856 1.00 91.38 178 ARG A N 1
ATOM 1401 C CA . ARG A 1 178 ? -17.939 2.873 -4.534 1.00 91.38 178 ARG A CA 1
ATOM 1402 C C . ARG A 1 178 ? -18.932 2.210 -3.577 1.00 91.38 178 ARG A C 1
ATOM 1404 O O . ARG A 1 178 ? -19.984 1.757 -4.026 1.00 91.38 178 ARG A O 1
ATOM 1411 N N . TYR A 1 179 ? -18.579 2.110 -2.301 1.00 88.88 179 TYR A N 1
ATOM 1412 C CA . TYR A 1 179 ? -19.361 1.454 -1.267 1.00 88.88 179 TYR A CA 1
ATOM 1413 C C . TYR A 1 179 ? -19.597 2.446 -0.126 1.00 88.88 179 TYR A C 1
ATOM 1415 O O . TYR A 1 179 ? -18.638 2.916 0.480 1.00 88.88 179 TYR A O 1
ATOM 1423 N N . ASP A 1 180 ? -20.860 2.734 0.186 1.00 77.75 180 ASP A N 1
ATOM 1424 C CA . ASP A 1 180 ? -21.226 3.738 1.200 1.00 77.75 180 ASP A CA 1
ATOM 1425 C C . ASP A 1 180 ? -21.218 3.176 2.636 1.00 77.75 180 ASP A C 1
ATOM 1427 O O . ASP A 1 180 ? -21.054 3.913 3.608 1.00 77.75 180 ASP A O 1
ATOM 1431 N N . ASP A 1 181 ? -21.387 1.860 2.778 1.00 76.12 181 ASP A N 1
ATOM 1432 C CA . ASP A 1 181 ? -21.591 1.188 4.066 1.00 76.12 181 ASP A CA 1
ATOM 1433 C C . ASP A 1 181 ? -20.304 0.805 4.826 1.00 76.12 181 ASP A C 1
ATOM 1435 O O . ASP A 1 181 ? -20.317 0.863 6.064 1.00 76.12 181 ASP A O 1
ATOM 1439 N N . PRO A 1 182 ? -19.191 0.394 4.171 1.00 81.56 182 PRO A N 1
ATOM 1440 C CA . PRO A 1 182 ? -17.982 0.024 4.889 1.00 81.56 182 PRO A CA 1
ATOM 1441 C C . PRO A 1 182 ? -17.409 1.204 5.663 1.00 81.56 182 PRO A C 1
ATOM 1443 O O . PRO A 1 182 ? -17.227 2.303 5.136 1.00 81.56 182 PRO A O 1
ATOM 1446 N N . LEU A 1 183 ? -17.072 0.939 6.920 1.00 89.06 183 LEU A N 1
ATOM 1447 C CA . LEU A 1 183 ? -16.286 1.859 7.720 1.00 89.06 183 LEU A CA 1
ATOM 1448 C C . LEU A 1 183 ? -14.816 1.570 7.535 1.00 89.06 183 LEU A C 1
ATOM 1450 O O . LEU A 1 183 ? -14.399 0.417 7.442 1.00 89.06 183 LEU A O 1
ATOM 1454 N N . VAL A 1 184 ? -14.039 2.637 7.539 1.00 93.19 184 VAL A N 1
ATOM 1455 C CA . VAL A 1 184 ? -12.615 2.587 7.279 1.00 93.19 184 VAL A CA 1
ATOM 1456 C C . VAL A 1 184 ? -11.865 2.923 8.558 1.00 93.19 184 VAL A C 1
ATOM 1458 O O . VAL A 1 184 ? -12.013 4.004 9.138 1.00 93.19 184 VAL A O 1
ATOM 1461 N N . GLU A 1 185 ? -11.026 1.986 8.977 1.00 96.19 185 GLU A N 1
ATOM 1462 C CA . GLU A 1 185 ? -9.965 2.228 9.942 1.00 96.19 185 GLU A CA 1
ATOM 1463 C C . GLU A 1 185 ? -8.639 2.306 9.196 1.00 96.19 185 GLU A C 1
ATOM 1465 O O . GLU A 1 185 ? -8.342 1.460 8.355 1.00 96.19 185 GLU A O 1
ATOM 1470 N N . VAL A 1 186 ? -7.841 3.328 9.495 1.00 97.94 186 VAL A N 1
ATOM 1471 C CA . VAL A 1 186 ? -6.527 3.513 8.882 1.00 97.94 186 VAL A CA 1
ATOM 1472 C C . VAL A 1 186 ? -5.464 3.370 9.957 1.00 97.94 186 VAL A C 1
ATOM 1474 O O . VAL A 1 186 ? -5.379 4.184 10.880 1.00 97.94 186 VAL A O 1
ATOM 1477 N N . GLU A 1 187 ? -4.643 2.335 9.843 1.00 98.38 187 GLU A N 1
ATOM 1478 C CA . GLU A 1 187 ? -3.519 2.101 10.742 1.00 98.38 187 GLU A CA 1
ATOM 1479 C C . GLU A 1 187 ? -2.204 2.391 10.013 1.00 98.38 187 GLU A C 1
ATOM 1481 O O . GLU A 1 187 ? -2.095 2.243 8.806 1.00 98.38 187 GLU A O 1
ATOM 1486 N N . GLY A 1 188 ? -1.201 2.881 10.728 1.00 98.19 188 GLY A N 1
ATOM 1487 C CA . GLY A 1 188 ? 0.130 3.110 10.187 1.00 98.19 188 GLY A CA 1
ATOM 1488 C C . GLY A 1 188 ? 1.164 2.384 11.025 1.00 98.19 188 GLY A C 1
ATOM 1489 O O . GLY A 1 188 ? 1.081 2.345 12.257 1.00 98.19 188 GLY A O 1
ATOM 1490 N N . HIS A 1 189 ? 2.171 1.828 10.359 1.00 98.00 189 HIS A N 1
ATOM 1491 C CA . HIS A 1 189 ? 3.196 1.005 10.987 1.00 98.00 189 HIS A CA 1
ATOM 1492 C C . HIS A 1 189 ? 4.592 1.353 10.467 1.00 98.00 189 HIS A C 1
ATOM 1494 O O . HIS A 1 189 ? 4.779 1.815 9.335 1.00 98.00 189 HIS A O 1
ATOM 1500 N N . THR A 1 190 ? 5.595 1.112 11.303 1.00 97.12 190 THR A N 1
ATOM 1501 C CA . THR A 1 190 ? 7.008 1.158 10.929 1.00 97.12 190 THR A CA 1
ATOM 1502 C C . THR A 1 190 ? 7.664 -0.192 11.202 1.00 97.12 190 THR A C 1
ATOM 1504 O O . THR A 1 190 ? 7.245 -0.957 12.069 1.00 97.12 190 THR A O 1
ATOM 1507 N N . ALA A 1 191 ? 8.708 -0.517 10.442 1.00 96.06 191 ALA A N 1
ATOM 1508 C CA . ALA A 1 191 ? 9.570 -1.647 10.763 1.00 96.06 191 ALA A CA 1
ATOM 1509 C C . ALA A 1 191 ? 10.429 -1.329 11.995 1.00 96.06 191 ALA A C 1
ATOM 1511 O O . ALA A 1 191 ? 10.743 -0.166 12.256 1.00 96.06 191 ALA A O 1
ATOM 1512 N N . THR A 1 192 ? 10.918 -2.347 12.710 1.00 96.06 192 THR A N 1
ATOM 1513 C CA . THR A 1 192 ? 11.888 -2.104 13.798 1.00 96.06 192 THR A CA 1
ATOM 1514 C C . THR A 1 192 ? 13.185 -1.473 13.283 1.00 96.06 192 THR A C 1
ATOM 1516 O O . THR A 1 192 ? 13.840 -0.744 14.026 1.00 96.06 192 THR A O 1
ATOM 1519 N N . SER A 1 193 ? 13.511 -1.704 12.008 1.00 94.44 193 SER A N 1
ATOM 1520 C CA . SER A 1 193 ? 14.633 -1.121 11.265 1.00 94.44 193 SER A CA 1
ATOM 1521 C C . SER A 1 193 ? 14.383 0.300 10.751 1.00 94.44 193 SER A C 1
ATOM 1523 O O . SER A 1 193 ? 15.315 0.911 10.233 1.00 94.44 193 SER A O 1
ATOM 1525 N N . TYR A 1 194 ? 13.155 0.826 10.860 1.00 93.94 194 TYR A N 1
ATOM 1526 C CA . TYR A 1 194 ? 12.868 2.203 10.468 1.00 93.94 194 TYR A CA 1
ATOM 1527 C C . TYR A 1 194 ? 13.771 3.155 11.269 1.00 93.94 194 TYR A C 1
ATOM 1529 O O . TYR A 1 194 ? 13.872 2.988 12.492 1.00 93.94 194 TYR A O 1
ATOM 1537 N N . PRO A 1 195 ? 14.450 4.105 10.604 1.00 92.44 195 PRO A N 1
ATOM 1538 C CA . PRO A 1 195 ? 15.396 4.987 11.267 1.00 92.44 195 PRO A CA 1
ATOM 1539 C C . PRO A 1 195 ? 14.684 5.901 12.264 1.00 92.44 195 PRO A C 1
ATOM 1541 O O . PRO A 1 195 ? 13.529 6.270 12.072 1.00 92.44 195 PRO A O 1
ATOM 1544 N N . GLY A 1 196 ? 15.408 6.280 13.310 1.00 90.38 196 GLY A N 1
ATOM 1545 C CA . GLY A 1 196 ? 14.929 7.226 14.308 1.00 90.38 196 GLY A CA 1
ATOM 1546 C C . GLY A 1 196 ? 14.624 6.617 15.671 1.00 90.38 196 GLY A C 1
ATOM 1547 O O . GLY A 1 196 ? 14.633 5.394 15.870 1.00 90.38 196 GLY A O 1
ATOM 1548 N N . ASP A 1 197 ? 14.407 7.502 16.635 1.00 94.94 197 ASP A N 1
ATOM 1549 C CA . ASP A 1 197 ? 14.088 7.141 18.010 1.00 94.94 197 ASP A CA 1
ATOM 1550 C C . ASP A 1 197 ? 12.633 6.627 18.151 1.00 94.94 197 ASP A C 1
ATOM 1552 O O . ASP A 1 197 ? 11.847 6.654 17.198 1.00 94.94 197 ASP A O 1
ATOM 1556 N N . PRO A 1 198 ? 12.236 6.083 19.319 1.00 95.31 198 PRO A N 1
ATOM 1557 C CA . PRO A 1 198 ? 10.876 5.590 19.506 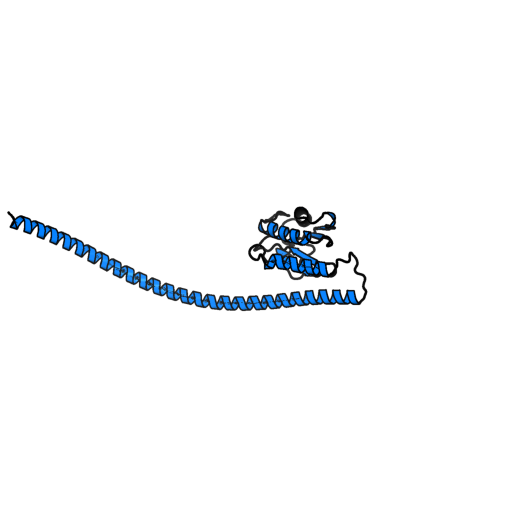1.00 95.31 198 PRO A CA 1
ATOM 1558 C C . PRO A 1 198 ? 9.786 6.633 19.223 1.00 95.31 198 PRO A C 1
ATOM 1560 O O . PRO A 1 198 ? 8.742 6.252 18.701 1.00 95.31 198 PRO A O 1
ATOM 1563 N N . GLY A 1 199 ? 10.010 7.909 19.555 1.00 96.44 199 GLY A N 1
ATOM 1564 C CA . GLY A 1 199 ? 9.070 8.998 19.289 1.00 96.44 199 GLY A CA 1
ATOM 1565 C C . GLY A 1 199 ? 8.913 9.245 17.793 1.00 96.44 199 GLY A C 1
ATOM 1566 O O . GLY A 1 199 ? 7.794 9.241 17.289 1.00 96.44 199 GLY A O 1
ATOM 1567 N N . GLU A 1 200 ? 10.024 9.303 17.060 1.00 95.69 200 GLU A N 1
ATOM 1568 C CA . GLU A 1 200 ? 10.020 9.473 15.603 1.00 95.69 200 GLU A CA 1
ATOM 1569 C C . GLU A 1 200 ? 9.302 8.320 14.881 1.00 95.69 200 GLU A C 1
ATOM 1571 O O . GLU A 1 200 ? 8.629 8.536 13.872 1.00 95.69 200 GLU A O 1
ATOM 1576 N N . LYS A 1 201 ? 9.372 7.088 15.408 1.00 96.25 201 LYS A N 1
ATOM 1577 C CA . LYS A 1 201 ? 8.594 5.955 14.873 1.00 96.25 201 LYS A CA 1
ATOM 1578 C C . LYS A 1 201 ? 7.090 6.122 15.095 1.00 96.25 201 LYS A C 1
ATOM 1580 O O . LYS A 1 201 ? 6.310 5.789 14.197 1.00 96.25 201 LYS A O 1
ATOM 1585 N N . TRP A 1 202 ? 6.675 6.609 16.266 1.00 98.00 202 TRP A N 1
ATOM 1586 C CA . TRP A 1 202 ? 5.267 6.923 16.537 1.00 98.00 202 TRP A CA 1
ATOM 1587 C C . TRP A 1 202 ? 4.774 8.033 15.616 1.00 98.00 202 TRP A C 1
ATOM 1589 O O . TRP A 1 202 ? 3.740 7.858 14.966 1.00 98.00 202 TRP A O 1
ATOM 1599 N N . ASP A 1 203 ? 5.554 9.102 15.473 1.00 97.62 203 ASP A N 1
ATOM 1600 C CA . ASP A 1 203 ? 5.240 10.224 14.594 1.00 97.62 203 ASP A CA 1
ATOM 1601 C C . ASP A 1 203 ? 5.139 9.775 13.136 1.00 97.62 203 ASP A C 1
ATOM 1603 O O . ASP A 1 203 ? 4.138 10.054 12.478 1.00 97.62 203 ASP A O 1
ATOM 1607 N N . ALA A 1 204 ? 6.117 9.013 12.639 1.00 96.88 204 ALA A N 1
ATOM 1608 C CA . ALA A 1 204 ? 6.114 8.514 11.268 1.00 96.88 204 ALA A CA 1
ATOM 1609 C C . ALA A 1 204 ? 4.905 7.615 10.992 1.00 96.88 204 ALA A C 1
ATOM 1611 O O . ALA A 1 204 ? 4.188 7.820 10.015 1.00 96.88 204 ALA A O 1
ATOM 1612 N N . SER A 1 205 ? 4.630 6.648 11.871 1.00 98.06 205 SER A N 1
ATOM 1613 C CA . SER A 1 205 ? 3.478 5.754 11.710 1.00 98.06 205 SER A CA 1
ATOM 1614 C C . SER A 1 205 ? 2.141 6.511 11.725 1.00 98.06 205 SER A C 1
ATOM 1616 O O . SER A 1 205 ? 1.272 6.247 10.897 1.00 98.06 205 SER A O 1
ATOM 1618 N N . THR A 1 206 ? 2.006 7.519 12.588 1.00 98.25 206 THR A N 1
ATOM 1619 C CA . THR A 1 206 ? 0.807 8.365 12.673 1.00 98.25 206 THR A CA 1
ATOM 1620 C C . THR A 1 206 ? 0.652 9.236 11.426 1.00 98.25 206 THR A C 1
ATOM 1622 O O . THR A 1 206 ? -0.439 9.331 10.866 1.00 98.25 206 THR A O 1
ATOM 1625 N N . GLN A 1 207 ? 1.747 9.820 10.929 1.00 98.19 207 GLN A N 1
ATOM 1626 C CA . GLN A 1 207 ? 1.750 10.601 9.691 1.00 98.19 207 GLN A CA 1
ATOM 1627 C C . GLN A 1 207 ? 1.368 9.752 8.471 1.00 98.19 207 GLN A C 1
ATOM 1629 O O . GLN A 1 207 ? 0.623 10.232 7.619 1.00 98.19 207 GLN A O 1
ATOM 1634 N N . ARG A 1 208 ? 1.810 8.488 8.393 1.00 97.69 208 ARG A N 1
ATOM 1635 C CA . ARG A 1 208 ? 1.402 7.556 7.321 1.00 97.69 208 ARG A CA 1
ATOM 1636 C C . ARG A 1 208 ? -0.096 7.310 7.327 1.00 97.69 208 ARG A C 1
ATOM 1638 O O . ARG A 1 208 ? -0.733 7.454 6.286 1.00 97.69 208 ARG A O 1
ATOM 1645 N N . ALA A 1 209 ? -0.653 7.001 8.497 1.00 98.31 209 ALA A N 1
ATOM 1646 C CA . ALA A 1 209 ? -2.084 6.767 8.647 1.00 98.31 209 ALA A CA 1
ATOM 1647 C C . ALA A 1 209 ? -2.894 8.019 8.262 1.00 98.31 209 ALA A C 1
ATOM 1649 O O . ALA A 1 209 ? -3.862 7.943 7.506 1.00 98.31 209 ALA A O 1
ATOM 1650 N N . HIS A 1 210 ? -2.448 9.202 8.696 1.00 97.81 210 HIS A N 1
ATOM 1651 C CA . HIS A 1 210 ? -3.064 10.463 8.285 1.00 97.81 210 HIS A CA 1
ATOM 1652 C C . HIS A 1 210 ? -2.966 10.714 6.779 1.00 97.81 210 HIS A C 1
ATOM 1654 O O . HIS A 1 210 ? -3.953 11.142 6.179 1.00 97.81 210 HIS A O 1
ATOM 1660 N N . LYS A 1 211 ? -1.816 10.433 6.155 1.00 97.88 211 LYS A N 1
ATOM 1661 C CA . LYS A 1 211 ? -1.645 10.623 4.712 1.00 97.88 211 LYS A CA 1
ATOM 1662 C C . LYS A 1 211 ? -2.542 9.688 3.906 1.00 97.88 211 LYS A C 1
ATOM 1664 O O . LYS A 1 211 ? -3.146 10.115 2.927 1.00 97.88 211 LYS A O 1
ATOM 1669 N N . ALA A 1 212 ? -2.677 8.440 4.340 1.00 97.25 212 ALA A N 1
ATOM 1670 C CA . ALA A 1 212 ? -3.602 7.494 3.735 1.00 97.25 212 ALA A CA 1
ATOM 1671 C C . ALA A 1 212 ? -5.059 7.963 3.869 1.00 97.25 212 ALA A C 1
ATOM 1673 O O . ALA A 1 212 ? -5.754 8.028 2.856 1.00 97.25 212 ALA A O 1
ATOM 1674 N N . ARG A 1 213 ? -5.498 8.405 5.062 1.00 97.31 213 ARG A N 1
ATOM 1675 C CA . ARG A 1 213 ? -6.824 9.036 5.246 1.00 97.31 213 ARG A CA 1
ATOM 1676 C C . ARG A 1 213 ? -7.041 10.190 4.267 1.00 97.31 213 ARG A C 1
ATOM 1678 O O . ARG A 1 213 ? -8.093 10.266 3.644 1.00 97.31 213 ARG A O 1
ATOM 1685 N N . GLU A 1 214 ? -6.072 11.098 4.155 1.00 96.94 214 GLU A N 1
ATOM 1686 C CA . GLU A 1 214 ? -6.156 12.260 3.263 1.00 96.94 214 GLU A CA 1
ATOM 1687 C C . GLU A 1 214 ? -6.410 11.830 1.810 1.00 96.94 214 GLU A C 1
ATOM 1689 O O . GLU A 1 214 ? -7.275 12.388 1.139 1.00 96.94 214 GLU A O 1
ATOM 1694 N N . ILE A 1 215 ? -5.697 10.808 1.329 1.00 96.44 215 ILE A N 1
ATOM 1695 C CA . ILE A 1 215 ? -5.856 10.303 -0.041 1.00 96.44 215 ILE A CA 1
ATOM 1696 C C . ILE A 1 215 ? -7.211 9.630 -0.230 1.00 96.44 215 ILE A C 1
ATOM 1698 O O . ILE A 1 215 ? -7.876 9.910 -1.225 1.00 96.44 215 ILE A O 1
ATOM 1702 N N . LEU A 1 216 ? -7.628 8.790 0.722 1.00 95.38 216 LEU A N 1
ATOM 1703 C CA . LEU A 1 216 ? -8.937 8.138 0.698 1.00 95.38 216 LEU A CA 1
ATOM 1704 C C . LEU A 1 216 ? -10.054 9.177 0.523 1.00 95.38 216 LEU A C 1
ATOM 1706 O O . LEU A 1 216 ? -10.858 9.076 -0.404 1.00 95.38 216 LEU A O 1
ATOM 1710 N N . MET A 1 217 ? -10.036 10.232 1.341 1.00 95.25 217 MET A N 1
ATOM 1711 C CA . MET A 1 217 ? -11.038 11.299 1.289 1.00 95.25 217 MET A CA 1
ATOM 1712 C C . MET A 1 217 ? -10.982 12.109 -0.004 1.00 95.25 217 MET A C 1
ATOM 1714 O O . MET A 1 217 ? -12.008 12.369 -0.628 1.00 95.25 217 MET A O 1
ATOM 1718 N N . ASN A 1 218 ? -9.779 12.449 -0.470 1.00 95.44 218 ASN A N 1
ATOM 1719 C CA . ASN A 1 218 ? -9.599 13.165 -1.734 1.00 95.44 218 ASN A CA 1
ATOM 1720 C C . ASN A 1 218 ? -10.092 12.372 -2.958 1.00 95.44 218 ASN A C 1
ATOM 1722 O O . ASN A 1 218 ? -10.228 12.944 -4.042 1.00 95.44 218 ASN A O 1
ATOM 1726 N N . LYS A 1 219 ? -10.322 11.062 -2.813 1.00 93.75 219 LYS A N 1
ATOM 1727 C CA . LYS A 1 219 ? -10.820 10.163 -3.862 1.00 93.75 219 LYS A CA 1
ATOM 1728 C C . LYS A 1 219 ? -12.247 9.666 -3.622 1.00 93.75 219 LYS A C 1
ATOM 1730 O O . LYS A 1 219 ? -12.685 8.766 -4.331 1.00 93.75 219 LYS A O 1
ATOM 1735 N N . GLY A 1 220 ? -12.978 10.292 -2.700 1.00 91.19 220 GLY A N 1
ATOM 1736 C CA . GLY A 1 220 ? -14.419 10.091 -2.540 1.00 91.19 220 GLY A CA 1
ATOM 1737 C C . GLY A 1 220 ? -14.831 9.194 -1.378 1.00 91.19 220 GLY A C 1
ATOM 1738 O O . GLY A 1 220 ? -16.017 8.932 -1.246 1.00 91.19 220 GLY A O 1
ATOM 1739 N N . VAL A 1 221 ? -13.901 8.736 -0.531 1.00 93.88 221 VAL A N 1
ATOM 1740 C CA . VAL A 1 221 ? -14.289 8.131 0.752 1.00 93.88 221 VAL A CA 1
ATOM 1741 C C . VAL A 1 221 ? -14.816 9.238 1.661 1.00 93.88 221 VAL A C 1
ATOM 1743 O O . VAL A 1 221 ? -14.096 10.184 1.984 1.00 93.88 221 VAL A O 1
ATOM 1746 N N . GLU A 1 222 ? -16.071 9.136 2.077 1.00 90.62 222 GLU A N 1
ATOM 1747 C CA . GLU A 1 222 ? -16.717 10.170 2.879 1.00 90.62 222 GLU A CA 1
ATOM 1748 C C . GLU A 1 222 ? -16.073 10.282 4.267 1.00 90.62 222 GLU A C 1
ATOM 1750 O O . GLU A 1 222 ? -15.650 9.293 4.872 1.00 90.62 222 GLU A O 1
ATOM 1755 N N . GLU A 1 223 ? -16.038 11.492 4.834 1.00 88.00 223 GLU A N 1
ATOM 1756 C CA . GLU A 1 223 ? -15.458 11.703 6.171 1.00 88.00 223 GLU A CA 1
ATOM 1757 C C . GLU A 1 223 ? -16.155 10.849 7.240 1.00 88.00 223 GLU A C 1
ATOM 1759 O O . GLU A 1 223 ? -15.524 10.386 8.186 1.00 88.00 223 GLU A O 1
ATOM 1764 N N . THR A 1 224 ? -17.451 10.593 7.055 1.00 88.31 224 THR A N 1
ATOM 1765 C CA . THR A 1 224 ? -18.259 9.758 7.952 1.00 88.31 224 THR A CA 1
ATOM 1766 C C . THR A 1 224 ? -17.910 8.268 7.891 1.00 88.31 224 THR A C 1
ATOM 1768 O O . THR A 1 224 ? -18.214 7.548 8.844 1.00 88.31 224 THR A O 1
ATOM 1771 N N . GLN A 1 225 ? -17.251 7.808 6.821 1.00 89.25 225 GLN A N 1
ATOM 1772 C CA . GLN A 1 225 ? -16.793 6.424 6.690 1.00 89.25 225 GLN A CA 1
ATOM 1773 C C . GLN A 1 225 ? -15.505 6.177 7.478 1.00 89.25 225 GLN A C 1
ATOM 1775 O O . GLN A 1 225 ? -15.313 5.080 7.998 1.00 89.25 225 GLN A O 1
ATOM 1780 N N . VAL A 1 226 ? -14.623 7.175 7.611 1.00 93.81 226 VAL A N 1
ATOM 1781 C CA . VAL A 1 226 ? -13.362 7.019 8.352 1.00 93.81 226 VAL A CA 1
ATOM 1782 C C . VAL A 1 226 ? -13.610 7.181 9.851 1.00 93.81 226 VAL A C 1
ATOM 1784 O O . VAL A 1 226 ? -13.772 8.291 10.353 1.00 93.81 226 VAL A O 1
ATOM 1787 N N . ILE A 1 227 ? -13.587 6.072 10.590 1.00 94.56 227 ILE A N 1
ATOM 1788 C CA . ILE A 1 227 ? -13.913 6.062 12.027 1.00 94.56 227 ILE A CA 1
ATOM 1789 C C . ILE A 1 227 ? -12.687 6.068 12.942 1.00 94.56 227 ILE A C 1
ATOM 1791 O O . ILE A 1 227 ? -12.808 6.385 14.126 1.00 94.56 227 ILE A O 1
ATOM 1795 N N . LYS A 1 228 ? -11.508 5.720 12.415 1.00 96.12 228 LYS A N 1
ATOM 1796 C CA . LYS A 1 228 ? -10.275 5.614 13.199 1.00 96.12 228 LYS A CA 1
ATOM 1797 C C . LYS A 1 228 ? -9.046 5.869 12.337 1.00 96.12 228 LYS A C 1
ATOM 1799 O O . LYS A 1 228 ? -8.938 5.360 11.225 1.00 96.12 228 LYS A O 1
ATOM 1804 N N . VAL A 1 229 ? -8.098 6.616 12.899 1.00 97.56 229 VAL A N 1
ATOM 1805 C CA . VAL A 1 229 ? -6.736 6.771 12.377 1.00 97.56 229 VAL A CA 1
ATOM 1806 C C . VAL A 1 229 ? -5.761 6.552 13.524 1.00 97.56 229 VAL A C 1
ATOM 1808 O O . VAL A 1 229 ? -5.888 7.202 14.562 1.00 97.56 229 VAL A O 1
ATOM 1811 N N . ALA A 1 230 ? -4.811 5.633 13.364 1.00 98.31 230 ALA A N 1
ATOM 1812 C CA . ALA A 1 230 ? -3.871 5.277 14.423 1.00 98.31 230 ALA A CA 1
ATOM 1813 C C . ALA A 1 230 ? -2.472 4.968 13.877 1.00 98.31 230 ALA A C 1
ATOM 1815 O O . ALA A 1 230 ? -2.326 4.298 12.864 1.00 98.31 230 ALA A O 1
ATOM 1816 N N . GLY A 1 231 ? -1.430 5.414 14.579 1.00 98.25 231 GLY A N 1
ATOM 1817 C CA . GLY A 1 231 ? -0.060 4.939 14.381 1.00 98.25 231 GLY A CA 1
ATOM 1818 C C . GLY A 1 231 ? 0.305 3.914 15.450 1.00 98.25 231 GLY A C 1
ATOM 1819 O O . GLY A 1 231 ? -0.089 4.075 16.602 1.00 98.25 231 GLY A O 1
ATOM 1820 N N . TYR A 1 232 ? 1.058 2.874 15.090 1.00 98.44 232 TYR A N 1
ATOM 1821 C CA . TYR A 1 232 ? 1.493 1.809 16.010 1.00 98.44 232 TYR A CA 1
ATOM 1822 C C . TYR A 1 232 ? 3.011 1.645 16.113 1.00 98.44 232 TYR A C 1
ATOM 1824 O O . TYR A 1 232 ? 3.481 0.693 16.749 1.00 98.44 232 TYR A O 1
ATOM 1832 N N . ALA A 1 233 ? 3.779 2.544 15.491 1.00 98.25 233 ALA A N 1
ATOM 1833 C CA . ALA A 1 233 ? 5.229 2.434 15.384 1.00 98.25 233 ALA A CA 1
ATOM 1834 C C . ALA A 1 233 ? 5.642 1.005 14.956 1.00 98.25 233 ALA A C 1
ATOM 1836 O O . ALA A 1 233 ? 5.026 0.408 14.069 1.00 98.25 233 ALA A O 1
ATOM 1837 N N . ASP A 1 234 ? 6.641 0.437 15.632 1.00 97.12 234 ASP A N 1
ATOM 1838 C CA . ASP A 1 234 ? 7.184 -0.900 15.393 1.00 97.12 234 ASP A CA 1
ATOM 1839 C C . ASP A 1 234 ? 6.597 -1.992 16.306 1.00 97.12 234 ASP A C 1
ATOM 1841 O O . ASP A 1 234 ? 7.167 -3.075 16.443 1.00 97.12 234 ASP A O 1
ATOM 1845 N N . LYS A 1 235 ? 5.449 -1.730 16.948 1.00 98.00 235 LYS A N 1
ATOM 1846 C CA . LYS A 1 235 ? 4.860 -2.627 17.963 1.00 98.00 235 LYS A CA 1
ATOM 1847 C C . LYS A 1 235 ? 3.995 -3.750 17.399 1.00 98.00 235 LYS A C 1
ATOM 1849 O O . LYS A 1 235 ? 3.641 -4.664 18.138 1.00 98.00 235 LYS A O 1
ATOM 1854 N N . ARG A 1 236 ? 3.651 -3.686 16.110 1.00 96.88 236 ARG A N 1
ATOM 1855 C CA . ARG A 1 236 ? 2.786 -4.660 15.420 1.00 96.88 236 ARG A CA 1
ATOM 1856 C C . ARG A 1 236 ? 3.418 -5.141 14.101 1.00 96.88 236 ARG A C 1
ATOM 1858 O O . ARG A 1 236 ? 2.917 -4.792 13.024 1.00 96.88 236 ARG A O 1
ATOM 1865 N N . PRO A 1 237 ? 4.544 -5.880 14.152 1.00 95.56 237 PRO A N 1
ATOM 1866 C CA . PRO A 1 237 ? 5.129 -6.492 12.960 1.00 95.56 237 PRO A CA 1
ATOM 1867 C C . PRO A 1 237 ? 4.215 -7.595 12.410 1.00 95.56 237 PRO A C 1
ATOM 1869 O O . PRO A 1 237 ? 3.448 -8.204 13.156 1.00 95.56 237 PRO A O 1
ATOM 1872 N N . LEU A 1 238 ? 4.312 -7.869 11.109 1.00 94.06 238 LEU A N 1
ATOM 1873 C CA . LEU A 1 238 ? 3.535 -8.934 10.478 1.00 94.06 238 LEU A CA 1
ATOM 1874 C C . LEU A 1 238 ? 4.006 -10.331 10.950 1.00 94.06 238 LEU A C 1
ATOM 1876 O O . LEU A 1 238 ? 5.216 -10.567 10.994 1.00 94.06 238 LEU A O 1
ATOM 1880 N N . PRO A 1 239 ? 3.097 -11.284 11.251 1.00 87.31 239 PRO A N 1
ATOM 1881 C CA . PRO A 1 239 ? 3.432 -12.552 11.921 1.00 87.31 239 PRO A CA 1
ATOM 1882 C C . PRO A 1 239 ? 4.415 -13.466 11.173 1.00 87.31 239 PRO A C 1
ATOM 1884 O O . PRO A 1 239 ? 5.113 -14.260 11.799 1.00 87.31 239 PRO A O 1
ATOM 1887 N N . LYS A 1 240 ? 4.479 -13.365 9.840 1.00 86.69 240 LYS A N 1
ATOM 1888 C CA . LYS A 1 240 ? 5.296 -14.228 8.964 1.00 86.69 240 LYS A CA 1
ATOM 1889 C C . LYS A 1 240 ? 6.500 -13.494 8.355 1.00 86.69 240 LYS A C 1
ATOM 1891 O O . LYS A 1 240 ? 7.072 -13.947 7.368 1.00 86.69 240 LYS A O 1
ATOM 1896 N N . ARG A 1 241 ? 6.889 -12.338 8.910 1.00 89.38 241 ARG A N 1
ATOM 1897 C CA . ARG A 1 241 ? 7.995 -11.515 8.393 1.00 89.38 241 ARG A CA 1
ATOM 1898 C C . ARG A 1 241 ? 8.959 -11.100 9.507 1.00 89.38 241 ARG A C 1
ATOM 1900 O O . ARG A 1 241 ? 8.523 -10.857 10.632 1.00 89.38 241 ARG A O 1
ATOM 1907 N N . PRO A 1 242 ? 10.268 -10.955 9.218 1.00 96.00 242 PRO A N 1
ATOM 1908 C CA . PRO A 1 242 ? 11.203 -10.377 10.179 1.00 96.00 242 PRO A CA 1
ATOM 1909 C C . PRO A 1 242 ? 10.716 -8.996 10.654 1.00 96.00 242 PRO A C 1
ATOM 1911 O O . PRO A 1 242 ? 10.306 -8.196 9.813 1.00 96.00 242 PRO A O 1
ATOM 1914 N N . PRO A 1 243 ? 10.803 -8.644 11.953 1.00 95.56 243 PRO A N 1
ATOM 1915 C CA . PRO A 1 243 ? 10.338 -7.340 12.448 1.00 95.56 243 PRO A CA 1
ATOM 1916 C C . PRO A 1 243 ? 10.978 -6.129 11.744 1.00 95.56 243 PRO A C 1
ATOM 1918 O O . PRO A 1 243 ? 10.336 -5.093 11.575 1.00 95.56 243 PRO A O 1
ATOM 1921 N N . GLY A 1 244 ? 12.219 -6.277 11.270 1.00 95.75 244 GLY A N 1
ATOM 1922 C CA . GLY A 1 244 ? 12.948 -5.252 10.518 1.00 95.75 244 GLY A CA 1
ATOM 1923 C C . GLY A 1 244 ? 12.706 -5.257 9.005 1.00 95.75 244 GLY A C 1
ATOM 1924 O O . GLY A 1 244 ? 13.383 -4.521 8.291 1.00 95.75 244 GLY A O 1
ATOM 1925 N N . ALA A 1 245 ? 11.801 -6.090 8.489 1.00 94.75 245 ALA A N 1
ATOM 1926 C CA . ALA A 1 245 ? 11.518 -6.155 7.059 1.00 94.75 245 ALA A CA 1
ATOM 1927 C C . ALA A 1 245 ? 10.867 -4.856 6.555 1.00 94.75 245 ALA A C 1
ATOM 1929 O O . ALA A 1 245 ? 10.018 -4.278 7.237 1.00 94.75 245 ALA A O 1
ATOM 1930 N N . GLY A 1 246 ? 11.232 -4.422 5.343 1.00 93.50 246 GLY A N 1
ATOM 1931 C CA . GLY A 1 246 ? 10.716 -3.193 4.730 1.00 93.50 246 GLY A CA 1
ATOM 1932 C C . GLY A 1 246 ? 9.189 -3.156 4.653 1.00 93.50 246 GLY A C 1
ATOM 1933 O O . GLY A 1 246 ? 8.601 -2.109 4.898 1.00 93.50 246 GLY A O 1
ATOM 1934 N N . GLN A 1 247 ? 8.556 -4.314 4.458 1.00 94.94 247 GLN A N 1
ATOM 1935 C CA . GLN A 1 247 ? 7.106 -4.498 4.387 1.00 94.94 247 GLN A CA 1
ATOM 1936 C C . GLN A 1 247 ? 6.381 -4.177 5.704 1.00 94.94 247 GLN A C 1
ATOM 1938 O O . GLN A 1 247 ? 5.172 -3.977 5.692 1.00 94.94 247 GLN A O 1
ATOM 1943 N N . ASN A 1 248 ? 7.081 -4.103 6.844 1.00 95.62 248 ASN A N 1
ATOM 1944 C CA . ASN A 1 248 ? 6.482 -3.615 8.091 1.00 95.62 248 ASN A CA 1
ATOM 1945 C C . ASN A 1 248 ? 6.331 -2.084 8.115 1.00 95.62 248 ASN A C 1
ATOM 1947 O O . ASN A 1 248 ? 5.599 -1.566 8.955 1.00 95.62 248 ASN A O 1
ATOM 1951 N N . ASN A 1 249 ? 6.971 -1.358 7.191 1.00 95.50 249 ASN A N 1
ATOM 1952 C CA . ASN A 1 249 ? 6.641 0.034 6.896 1.00 95.50 249 ASN A CA 1
ATOM 1953 C C . ASN A 1 249 ? 5.384 0.075 6.024 1.00 95.50 249 ASN A C 1
ATOM 1955 O O . ASN A 1 249 ? 5.476 0.224 4.813 1.00 95.50 249 ASN A O 1
ATOM 1959 N N . ARG A 1 250 ? 4.220 -0.117 6.632 1.00 96.19 250 ARG A N 1
ATOM 1960 C CA . ARG A 1 250 ? 2.950 -0.275 5.919 1.00 96.19 250 ARG A CA 1
ATOM 1961 C C . ARG A 1 250 ? 1.888 0.672 6.447 1.00 96.19 250 ARG A C 1
ATOM 1963 O O . ARG A 1 250 ? 2.051 1.262 7.521 1.00 96.19 250 ARG A O 1
ATOM 1970 N N . VAL A 1 251 ? 0.823 0.769 5.671 1.00 97.62 251 VAL A N 1
ATOM 1971 C CA . VAL A 1 251 ? -0.491 1.243 6.103 1.00 97.62 251 VAL A CA 1
ATOM 1972 C C . VAL A 1 251 ? -1.422 0.049 6.027 1.00 97.62 251 VAL A C 1
ATOM 1974 O O . VAL A 1 251 ? -1.372 -0.625 4.974 1.00 97.62 251 VAL A O 1
#

Foldseek 3Di:
DVVVVVVVVVVVVVVVVVVVVVVVVVVVVVVVVVVVVVVVVVVVVVVVVVVVVVVVVVVVVVVVVVVVVVVVVVVVQCVVQVVQVVVLVVCVVVVPDDPDDCPPVVVLVVLVVQLVCLCVVCVVLDPPVQWDWGQHNNGIDIKGFQDPVQGQADPLDLAHGDPSVLSSLLSNLLSPLVDQRAADAFWFEDFPQRDDDPVSLQVSRQNNSVNSVVSSVVNRRDPVRYDYGGYDRLPDADPPDDSRDRRRRID